Protein AF-A0A9E0UHQ3-F1 (afdb_monomer)

pLDDT: mean 77.08, std 15.53, range [30.66, 96.25]

Radius of gyration: 29.99 Å; Cα contacts (8 Å, |Δi|>4): 234; chains: 1; bounding box: 72×31×83 Å

Structure (mmCIF, N/CA/C/O backbone):
data_AF-A0A9E0UHQ3-F1
#
_entry.id   AF-A0A9E0UHQ3-F1
#
loop_
_atom_site.group_PDB
_atom_site.id
_atom_site.type_symbol
_atom_site.label_atom_id
_atom_site.label_alt_id
_atom_site.label_comp_id
_atom_site.label_asym_id
_atom_site.label_entity_id
_atom_site.label_seq_id
_atom_site.pdbx_PDB_ins_code
_atom_site.Cartn_x
_atom_site.Cartn_y
_atom_site.Cartn_z
_atom_site.occupancy
_atom_site.B_iso_or_equiv
_atom_site.auth_seq_id
_atom_site.auth_comp_id
_atom_site.auth_asym_id
_atom_site.auth_atom_id
_atom_site.pdbx_PDB_model_num
ATOM 1 N N . MET A 1 1 ? 5.249 1.428 -36.207 1.00 35.03 1 MET A N 1
ATOM 2 C CA . MET A 1 1 ? 5.419 1.079 -34.776 1.00 35.03 1 MET A CA 1
ATOM 3 C C . MET A 1 1 ? 6.565 1.831 -34.068 1.00 35.03 1 MET A C 1
ATOM 5 O O . MET A 1 1 ? 7.045 1.366 -33.048 1.00 35.03 1 MET A O 1
ATOM 9 N N . LYS A 1 2 ? 7.017 3.005 -34.553 1.00 30.66 2 LYS A N 1
ATOM 10 C CA . LYS A 1 2 ? 8.189 3.725 -33.996 1.00 30.66 2 LYS A CA 1
ATOM 11 C C . LYS A 1 2 ? 7.852 4.912 -33.074 1.00 30.66 2 LYS A C 1
ATOM 13 O O . LYS A 1 2 ? 8.773 5.538 -32.564 1.00 30.66 2 LYS A O 1
ATOM 18 N N . VAL A 1 3 ? 6.569 5.222 -32.875 1.00 30.81 3 VAL A N 1
ATOM 19 C CA . VAL A 1 3 ? 6.129 6.479 -32.238 1.00 30.81 3 VAL A CA 1
ATOM 20 C C . VAL A 1 3 ? 5.657 6.265 -30.786 1.00 30.81 3 VAL A C 1
ATOM 22 O O . VAL A 1 3 ? 6.121 6.974 -29.904 1.00 30.81 3 VAL A O 1
ATOM 25 N N . SER A 1 4 ? 4.923 5.187 -30.478 1.00 35.94 4 SER A N 1
ATOM 26 C CA . SER A 1 4 ? 4.307 5.018 -29.144 1.00 35.94 4 SER A CA 1
ATOM 27 C C . SER A 1 4 ? 5.252 4.740 -27.971 1.00 35.94 4 SER A C 1
ATOM 29 O O . SER A 1 4 ? 4.921 5.068 -26.841 1.00 35.94 4 SER A O 1
ATOM 31 N N . ILE A 1 5 ? 6.418 4.121 -28.183 1.00 39.47 5 ILE A N 1
ATOM 32 C CA . ILE A 1 5 ? 7.276 3.724 -27.048 1.00 39.47 5 ILE A CA 1
ATOM 33 C C . ILE A 1 5 ? 7.984 4.944 -26.440 1.00 39.47 5 ILE A C 1
ATOM 35 O O . ILE A 1 5 ? 8.132 5.019 -25.226 1.00 39.47 5 ILE A O 1
ATOM 39 N N . LYS A 1 6 ? 8.398 5.917 -27.264 1.00 37.97 6 LYS A N 1
ATOM 40 C CA . LYS A 1 6 ? 9.057 7.136 -26.770 1.00 37.97 6 LYS A CA 1
ATOM 41 C C . LYS A 1 6 ? 8.085 8.091 -26.090 1.00 37.97 6 LYS A C 1
ATOM 43 O O . LYS A 1 6 ? 8.446 8.639 -25.059 1.00 37.97 6 LYS A O 1
ATOM 48 N N . GLU A 1 7 ? 6.884 8.244 -26.639 1.00 37.22 7 GLU A N 1
ATOM 49 C CA . GLU A 1 7 ? 5.817 9.044 -26.026 1.00 37.22 7 GLU A CA 1
ATOM 50 C C . GLU A 1 7 ? 5.437 8.468 -24.650 1.00 37.22 7 GLU A C 1
ATOM 52 O O . GLU A 1 7 ? 5.499 9.182 -23.656 1.00 37.22 7 GLU A O 1
ATOM 57 N N . ASN A 1 8 ? 5.238 7.146 -24.547 1.00 40.28 8 ASN A N 1
ATOM 58 C CA . ASN A 1 8 ? 4.907 6.495 -23.272 1.00 40.28 8 ASN A CA 1
ATOM 59 C C . ASN A 1 8 ? 6.017 6.590 -22.206 1.00 40.28 8 ASN A C 1
ATOM 61 O O . ASN A 1 8 ? 5.718 6.656 -21.017 1.00 40.28 8 ASN A O 1
ATOM 65 N N . ILE A 1 9 ? 7.296 6.572 -22.602 1.00 38.94 9 ILE A N 1
ATOM 66 C CA . ILE A 1 9 ? 8.428 6.723 -21.667 1.00 38.94 9 ILE A CA 1
ATOM 67 C C . ILE A 1 9 ? 8.567 8.183 -21.210 1.00 38.94 9 ILE A C 1
ATOM 69 O O . ILE A 1 9 ? 8.873 8.428 -20.045 1.00 38.94 9 ILE A O 1
ATOM 73 N N . GLN A 1 10 ? 8.315 9.151 -22.097 1.00 41.59 10 GLN A N 1
ATOM 74 C CA . GLN A 1 10 ? 8.340 10.577 -21.767 1.00 41.59 10 GLN A CA 1
ATOM 75 C C . GLN A 1 10 ? 7.248 10.930 -20.738 1.00 41.59 10 GLN A C 1
ATOM 77 O O . GLN A 1 10 ? 7.556 11.574 -19.737 1.00 41.59 10 GLN A O 1
ATOM 82 N N . ASP A 1 11 ? 6.031 10.399 -20.910 1.00 39.22 11 ASP A N 1
ATOM 83 C CA . ASP A 1 11 ? 4.914 10.568 -19.964 1.00 39.22 11 ASP A CA 1
ATOM 84 C C . ASP A 1 11 ? 5.198 9.925 -18.589 1.00 39.22 11 ASP A C 1
ATOM 86 O O . ASP A 1 11 ? 4.786 10.434 -17.546 1.00 39.22 11 ASP A O 1
ATOM 90 N N . CYS A 1 12 ? 5.943 8.812 -18.555 1.00 39.88 12 CYS A N 1
ATOM 91 C CA . CYS A 1 12 ? 6.381 8.183 -17.302 1.00 39.88 12 CYS A CA 1
ATOM 92 C C . CYS A 1 12 ? 7.502 8.971 -16.604 1.00 39.88 12 CYS A C 1
ATOM 94 O O . CYS A 1 12 ? 7.580 8.976 -15.376 1.00 39.88 12 CYS A O 1
ATOM 96 N N . ASN A 1 13 ? 8.361 9.652 -17.365 1.00 41.34 13 ASN A N 1
ATOM 97 C CA . ASN A 1 13 ? 9.443 10.471 -16.820 1.00 41.34 13 ASN A CA 1
ATOM 98 C C . ASN A 1 13 ? 8.935 11.786 -16.198 1.00 41.34 13 ASN A C 1
ATOM 100 O O . ASN A 1 13 ? 9.524 12.248 -15.222 1.00 41.34 13 ASN A O 1
ATOM 104 N N . GLU A 1 14 ? 7.819 12.352 -16.672 1.00 41.75 14 GLU A N 1
ATOM 105 C CA . GLU A 1 14 ? 7.174 13.513 -16.027 1.00 41.75 14 GLU A CA 1
ATOM 106 C C . GLU A 1 14 ? 6.530 13.174 -14.668 1.00 41.75 14 GLU A C 1
ATOM 108 O O . GLU A 1 14 ? 6.486 14.022 -13.777 1.00 41.75 14 GLU A O 1
ATOM 113 N N . LEU A 1 15 ? 6.129 11.916 -14.441 1.00 46.00 15 LEU A N 1
ATOM 114 C CA . LEU A 1 15 ? 5.696 11.415 -13.124 1.00 46.00 15 LEU A CA 1
ATOM 115 C C . LEU A 1 15 ? 6.856 11.265 -12.119 1.00 46.00 15 LEU A C 1
ATOM 117 O O . LEU A 1 15 ? 6.620 11.028 -10.933 1.00 46.00 15 LEU A O 1
ATOM 121 N N . ASN A 1 16 ? 8.105 11.396 -12.574 1.00 43.88 16 ASN A N 1
ATOM 122 C CA . ASN A 1 16 ? 9.312 11.077 -11.816 1.00 43.88 16 ASN A CA 1
ATOM 123 C C . ASN A 1 16 ? 10.025 12.324 -11.248 1.00 43.88 16 ASN A C 1
ATOM 125 O O . ASN A 1 16 ? 11.249 12.330 -11.118 1.00 43.88 16 ASN A O 1
ATOM 129 N N . LEU A 1 17 ? 9.298 13.391 -10.879 1.00 44.69 17 LEU A N 1
ATOM 130 C CA . LEU A 1 17 ? 9.905 14.517 -10.152 1.00 44.69 17 LEU A CA 1
ATOM 131 C C . LEU A 1 17 ? 10.343 14.084 -8.735 1.00 44.69 17 LEU A C 1
ATOM 133 O O . LEU A 1 17 ? 9.552 13.901 -7.810 1.00 44.69 17 LEU A O 1
ATOM 137 N N . GLN A 1 18 ? 11.661 13.933 -8.598 1.00 47.44 18 GLN A N 1
ATOM 138 C CA . GLN A 1 18 ? 12.434 13.300 -7.523 1.00 47.44 18 GLN A CA 1
ATOM 139 C C . GLN A 1 18 ? 12.453 14.019 -6.150 1.00 47.44 18 GLN A C 1
ATOM 141 O O . GLN A 1 18 ? 13.453 13.941 -5.437 1.00 47.44 18 GLN A O 1
ATOM 146 N N . ALA A 1 19 ? 11.371 14.677 -5.719 1.00 47.81 19 ALA A N 1
ATOM 147 C CA . ALA A 1 19 ? 11.298 15.298 -4.383 1.00 47.81 19 ALA A CA 1
ATOM 148 C C . ALA A 1 19 ? 10.178 14.742 -3.480 1.00 47.81 19 ALA A C 1
ATOM 150 O O . ALA A 1 19 ? 10.373 14.658 -2.268 1.00 47.81 19 ALA A O 1
ATOM 151 N N . ASP A 1 20 ? 9.050 14.288 -4.041 1.00 60.31 20 ASP A N 1
ATOM 152 C CA . ASP A 1 20 ? 7.845 13.986 -3.244 1.00 60.31 20 ASP A CA 1
ATOM 153 C C . ASP A 1 20 ? 7.770 12.552 -2.689 1.00 60.31 20 ASP A C 1
ATOM 155 O O . ASP A 1 20 ? 7.002 12.275 -1.766 1.00 60.31 20 ASP A O 1
ATOM 159 N N . ASN A 1 21 ? 8.606 11.633 -3.183 1.00 82.81 21 ASN A N 1
ATOM 160 C CA . ASN A 1 21 ? 8.567 10.223 -2.777 1.00 82.81 21 ASN A CA 1
ATOM 161 C C . ASN A 1 21 ? 9.607 9.848 -1.705 1.00 82.81 21 ASN A C 1
ATOM 163 O O . ASN A 1 21 ? 9.860 8.665 -1.471 1.00 82.81 21 ASN A O 1
ATOM 167 N N . ILE A 1 22 ? 10.197 10.834 -1.020 1.00 90.81 22 ILE A N 1
ATOM 168 C CA . ILE A 1 22 ? 11.111 10.611 0.108 1.00 90.81 22 ILE A CA 1
ATOM 169 C C . ILE A 1 22 ? 10.468 11.117 1.400 1.00 90.81 22 ILE A C 1
ATOM 171 O O . ILE A 1 22 ? 10.138 12.290 1.538 1.00 90.81 22 ILE A O 1
ATOM 175 N N . TYR A 1 23 ? 10.343 10.234 2.387 1.00 92.31 23 TYR A N 1
ATOM 176 C CA . TYR A 1 23 ? 9.810 10.552 3.702 1.00 92.31 23 TYR A CA 1
ATOM 177 C C . TYR A 1 23 ? 10.878 10.384 4.789 1.00 92.31 23 TYR A C 1
ATOM 179 O O . TYR A 1 23 ? 11.281 9.267 5.135 1.00 92.31 23 TYR A O 1
ATOM 187 N N . ASN A 1 24 ? 11.317 11.509 5.359 1.00 92.38 24 ASN A N 1
ATOM 188 C CA . ASN A 1 24 ? 12.196 11.526 6.527 1.00 92.38 24 ASN A CA 1
ATOM 189 C C . ASN A 1 24 ? 11.413 11.108 7.777 1.00 92.38 24 ASN A C 1
ATOM 191 O O . ASN A 1 24 ? 10.376 11.687 8.101 1.00 92.38 24 ASN A O 1
ATOM 195 N N . CYS A 1 25 ? 11.892 10.089 8.485 1.00 92.50 25 CYS A N 1
ATOM 196 C CA . CYS A 1 25 ? 11.128 9.431 9.535 1.00 92.50 25 CYS A CA 1
ATOM 197 C C . CYS A 1 25 ? 11.991 8.912 10.685 1.00 92.50 25 CYS A C 1
ATOM 199 O O . CYS A 1 25 ? 13.218 8.887 10.624 1.00 92.50 25 CYS A O 1
ATOM 201 N N . SER A 1 26 ? 11.334 8.481 11.765 1.00 94.44 26 SER A N 1
ATOM 202 C CA . SER A 1 26 ? 12.025 7.836 12.880 1.00 94.44 26 SER A CA 1
ATOM 203 C C . SER A 1 26 ? 12.505 6.433 12.499 1.00 94.44 26 SER A C 1
ATOM 205 O O . SER A 1 26 ? 11.925 5.763 11.640 1.00 94.44 26 SER A O 1
ATOM 207 N N . ARG A 1 27 ? 13.519 5.934 13.215 1.00 93.50 27 ARG A N 1
ATOM 208 C CA . ARG A 1 27 ? 14.049 4.572 13.037 1.00 93.50 27 ARG A CA 1
ATOM 209 C C . ARG A 1 27 ? 12.949 3.510 13.069 1.00 93.50 27 ARG A C 1
ATOM 211 O O . ARG A 1 27 ? 12.965 2.580 12.268 1.00 93.50 27 ARG A O 1
ATOM 218 N N . GLN A 1 28 ? 11.987 3.662 13.980 1.00 94.69 28 GLN A N 1
ATOM 219 C CA . GLN A 1 28 ? 10.874 2.728 14.137 1.00 94.69 28 GLN A CA 1
ATOM 220 C C . GLN A 1 28 ? 9.909 2.781 12.947 1.00 94.69 28 GLN A C 1
ATOM 222 O O . GLN A 1 28 ? 9.415 1.742 12.516 1.00 94.69 28 GLN A O 1
ATOM 227 N N . VAL A 1 29 ? 9.645 3.968 12.394 1.00 95.50 29 VAL A N 1
ATOM 228 C CA . VAL A 1 29 ? 8.815 4.109 11.190 1.00 95.50 29 VAL A CA 1
ATOM 229 C C . VAL A 1 29 ? 9.501 3.459 9.993 1.00 95.50 29 VAL A C 1
ATOM 231 O O . VAL A 1 29 ? 8.860 2.658 9.324 1.00 95.50 29 VAL A O 1
ATOM 234 N N . CYS A 1 30 ? 10.795 3.712 9.781 1.00 94.69 30 CYS A N 1
ATOM 235 C CA . CYS A 1 30 ? 11.561 3.095 8.694 1.00 94.69 30 CYS A CA 1
ATOM 236 C C . CYS A 1 30 ? 11.597 1.557 8.813 1.00 94.69 30 CYS A C 1
ATOM 238 O O . CYS A 1 30 ? 11.325 0.843 7.848 1.00 94.69 30 CYS A O 1
ATOM 240 N N . ALA A 1 31 ? 11.831 1.026 10.019 1.00 94.31 31 ALA A N 1
ATOM 241 C CA . ALA A 1 31 ? 11.810 -0.417 10.267 1.00 94.31 31 ALA A CA 1
ATOM 242 C C . ALA A 1 31 ? 10.425 -1.044 10.022 1.00 94.31 31 ALA A C 1
ATOM 244 O O . ALA A 1 31 ? 10.318 -2.101 9.404 1.00 94.31 31 ALA A O 1
ATOM 245 N N . ASN A 1 32 ? 9.350 -0.389 10.467 1.00 96.25 32 ASN A N 1
ATOM 246 C CA . ASN A 1 32 ? 7.996 -0.888 10.241 1.00 96.25 32 ASN A CA 1
ATOM 247 C C . ASN A 1 32 ? 7.554 -0.764 8.778 1.00 96.25 32 ASN A C 1
ATOM 249 O O . ASN A 1 32 ? 6.830 -1.637 8.303 1.00 96.25 32 ASN A O 1
ATOM 253 N N . ALA A 1 33 ? 8.000 0.273 8.065 1.00 95.44 33 ALA A N 1
ATOM 254 C CA . ALA A 1 33 ? 7.770 0.413 6.632 1.00 95.44 33 ALA A CA 1
ATOM 255 C C . ALA A 1 33 ? 8.401 -0.750 5.859 1.00 95.44 33 ALA A C 1
ATOM 257 O O . ALA A 1 33 ? 7.775 -1.281 4.954 1.00 95.44 33 ALA A O 1
ATOM 258 N N . ARG A 1 34 ? 9.570 -1.242 6.282 1.00 93.69 34 ARG A N 1
ATOM 259 C CA . ARG A 1 34 ? 10.166 -2.448 5.692 1.00 93.69 34 ARG A CA 1
ATOM 260 C C . ARG A 1 34 ? 9.302 -3.701 5.880 1.00 93.69 34 ARG A C 1
ATOM 262 O O . ARG A 1 34 ? 9.218 -4.524 4.978 1.00 93.69 34 ARG A O 1
ATOM 269 N N . ASN A 1 35 ? 8.640 -3.835 7.031 1.00 95.00 35 ASN A N 1
ATOM 270 C CA . ASN A 1 35 ? 7.787 -4.990 7.337 1.00 95.00 35 ASN A CA 1
ATOM 271 C C . ASN A 1 35 ? 6.383 -4.896 6.713 1.00 95.00 35 ASN A C 1
ATOM 273 O O . ASN A 1 35 ? 5.786 -5.913 6.373 1.00 95.00 35 ASN A O 1
ATOM 277 N N . GLN A 1 36 ? 5.815 -3.691 6.617 1.00 95.62 36 GLN A N 1
ATOM 278 C CA . GLN A 1 36 ? 4.466 -3.432 6.096 1.00 95.62 36 GLN A CA 1
ATOM 279 C C . GLN A 1 36 ? 4.497 -2.280 5.073 1.00 95.62 36 GLN A C 1
ATOM 281 O O . GLN A 1 36 ? 3.895 -1.229 5.323 1.00 95.62 36 GLN A O 1
ATOM 286 N N . PRO A 1 37 ? 5.170 -2.459 3.921 1.00 95.62 37 PRO A N 1
ATOM 287 C CA . PRO A 1 37 ? 5.486 -1.370 2.995 1.00 95.62 37 PRO A CA 1
ATOM 288 C C . PRO A 1 37 ? 4.243 -0.633 2.514 1.00 95.62 37 PRO A C 1
ATOM 290 O O . PRO A 1 37 ? 4.124 0.568 2.730 1.00 95.62 37 PRO A O 1
ATOM 293 N N . PHE A 1 38 ? 3.250 -1.344 1.985 1.00 95.94 38 PHE A N 1
ATOM 294 C CA . PHE A 1 38 ? 2.051 -0.729 1.410 1.00 95.94 38 PHE A CA 1
ATOM 295 C C . PHE A 1 38 ? 1.223 0.074 2.415 1.00 95.94 38 PHE A C 1
ATOM 297 O O . PHE A 1 38 ? 0.766 1.176 2.114 1.00 95.94 38 PHE A O 1
ATOM 304 N N . LYS A 1 39 ? 1.091 -0.432 3.646 1.00 95.56 39 LYS A N 1
ATOM 305 C CA . LYS A 1 39 ? 0.388 0.271 4.726 1.00 95.56 39 LYS A CA 1
ATOM 306 C C . LYS A 1 39 ? 1.076 1.586 5.075 1.00 95.56 39 LYS A C 1
ATOM 308 O O . LYS A 1 39 ? 0.408 2.597 5.288 1.00 95.56 39 LYS A O 1
ATOM 313 N N . TYR A 1 40 ? 2.402 1.560 5.178 1.00 96.19 40 TYR A N 1
ATOM 314 C CA . TYR A 1 40 ? 3.183 2.746 5.504 1.00 96.19 40 TYR A CA 1
ATOM 315 C C . TYR A 1 40 ? 3.213 3.719 4.328 1.00 96.19 40 TYR A C 1
ATOM 317 O O . TYR A 1 40 ? 3.076 4.918 4.552 1.00 96.19 40 TYR A O 1
ATOM 325 N N . ILE A 1 41 ? 3.276 3.223 3.094 1.00 94.56 41 ILE A N 1
ATOM 326 C CA . ILE A 1 41 ? 3.206 4.065 1.902 1.00 94.56 41 ILE A CA 1
ATOM 327 C C . ILE A 1 41 ? 1.886 4.837 1.867 1.00 94.56 41 ILE A C 1
ATOM 329 O O . ILE A 1 41 ? 1.903 6.065 1.836 1.00 94.56 41 ILE A O 1
ATOM 333 N N . CYS A 1 42 ? 0.747 4.151 2.012 1.00 93.75 42 CYS A N 1
ATOM 334 C CA . CYS A 1 42 ? -0.562 4.812 2.037 1.00 93.75 42 CYS A CA 1
ATOM 335 C C . CYS A 1 42 ? -0.663 5.858 3.152 1.00 93.75 42 CYS A C 1
ATOM 337 O O . CYS A 1 42 ? -1.189 6.951 2.953 1.00 93.75 42 CYS A O 1
ATOM 339 N N . LYS A 1 43 ? -0.124 5.542 4.335 1.00 93.50 43 LYS A N 1
ATOM 340 C CA . LYS A 1 43 ? -0.178 6.431 5.496 1.00 93.50 43 LYS A CA 1
ATOM 341 C C . LYS A 1 43 ? 0.670 7.694 5.322 1.00 93.50 43 LYS A C 1
ATOM 343 O O . LYS A 1 43 ? 0.208 8.773 5.681 1.00 93.50 43 LYS A O 1
ATOM 348 N N . TYR A 1 44 ? 1.909 7.559 4.856 1.00 93.44 44 TYR A N 1
ATOM 349 C CA . TYR A 1 44 ? 2.892 8.647 4.876 1.00 93.44 44 TYR A CA 1
ATOM 350 C C . TYR A 1 44 ? 2.950 9.435 3.564 1.00 93.44 44 TYR A C 1
ATOM 352 O O . TYR A 1 44 ? 3.145 10.645 3.614 1.00 93.44 44 TYR A O 1
ATOM 360 N N . PHE A 1 45 ? 2.668 8.791 2.429 1.00 90.50 45 PHE A N 1
ATOM 361 C CA . PHE A 1 45 ? 2.534 9.446 1.120 1.00 90.50 45 PHE A CA 1
ATOM 362 C C . PHE A 1 45 ? 1.082 9.796 0.771 1.00 90.50 45 PHE A C 1
ATOM 364 O O . PHE A 1 45 ? 0.794 10.220 -0.339 1.00 90.50 45 PHE A O 1
ATOM 371 N N . LYS A 1 46 ? 0.158 9.652 1.734 1.00 89.50 46 LYS A N 1
ATOM 372 C CA . LYS A 1 46 ? -1.251 10.070 1.629 1.00 89.50 46 LYS A CA 1
ATOM 373 C C . LYS A 1 46 ? -2.013 9.437 0.454 1.00 89.50 46 LYS A C 1
ATOM 375 O O . LYS A 1 46 ? -2.930 10.049 -0.087 1.00 89.50 46 LYS A O 1
ATOM 380 N N . ILE A 1 47 ? -1.682 8.196 0.098 1.00 89.12 47 ILE A N 1
ATOM 381 C CA . ILE A 1 47 ? -2.412 7.444 -0.929 1.00 89.12 47 ILE A CA 1
ATOM 382 C C . ILE A 1 47 ? -3.712 6.908 -0.321 1.00 89.12 47 ILE A C 1
ATOM 384 O O . ILE A 1 47 ? -3.692 6.143 0.649 1.00 89.12 47 ILE A O 1
ATOM 388 N N . SER A 1 48 ? -4.856 7.307 -0.877 1.00 88.50 48 SER A N 1
ATOM 389 C CA . SER A 1 48 ? -6.160 6.786 -0.465 1.00 88.50 48 SER A CA 1
ATOM 390 C C . SER A 1 48 ? -6.350 5.344 -0.943 1.00 88.50 48 SER A C 1
ATOM 392 O O . SER A 1 48 ? -5.987 4.994 -2.059 1.00 88.50 48 SER A O 1
ATOM 394 N N . CYS A 1 49 ? -6.959 4.495 -0.110 1.00 90.00 49 CYS A N 1
ATOM 395 C CA . CYS A 1 49 ? -7.417 3.161 -0.520 1.00 90.00 49 CYS A CA 1
ATOM 396 C C . CYS A 1 49 ? -8.935 3.205 -0.747 1.00 90.00 49 CYS A C 1
ATOM 398 O O . CYS A 1 49 ? -9.708 2.950 0.192 1.00 90.00 49 CYS A O 1
ATOM 400 N N . ASN A 1 50 ? -9.319 3.618 -1.954 1.00 86.62 50 ASN A N 1
ATOM 401 C CA . ASN A 1 50 ? -10.673 3.732 -2.504 1.00 86.62 50 ASN A CA 1
ATOM 402 C C . ASN A 1 50 ? -10.685 3.225 -3.960 1.00 86.62 50 ASN A C 1
ATOM 404 O O . ASN A 1 50 ? -9.628 2.920 -4.510 1.00 86.62 50 ASN A O 1
ATOM 408 N N 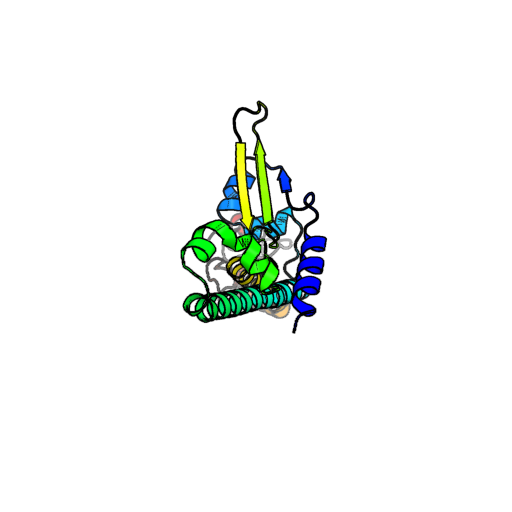. GLU A 1 51 ? -11.872 3.132 -4.559 1.00 78.56 51 GLU A N 1
ATOM 409 C CA . GLU A 1 51 ? -12.063 2.601 -5.918 1.00 78.56 51 GLU A CA 1
ATOM 410 C C . GLU A 1 51 ? -11.293 3.405 -6.978 1.00 78.56 51 GLU A C 1
ATOM 412 O O . GLU A 1 51 ? -10.626 2.803 -7.813 1.00 78.56 51 GLU A O 1
ATOM 417 N N . ASP A 1 52 ? -11.261 4.739 -6.876 1.00 78.44 52 ASP A N 1
ATOM 418 C CA . ASP A 1 52 ? -10.499 5.591 -7.807 1.00 78.44 52 ASP A CA 1
ATOM 419 C C . ASP A 1 52 ? -8.996 5.280 -7.784 1.00 78.44 52 ASP A C 1
ATOM 421 O O . ASP A 1 52 ? -8.346 5.168 -8.821 1.00 78.44 52 ASP A O 1
ATOM 425 N N . SER A 1 53 ? -8.433 5.112 -6.582 1.00 82.56 53 SER A N 1
ATOM 426 C CA . SER A 1 53 ? -7.024 4.758 -6.414 1.00 82.56 53 SER A CA 1
ATOM 427 C C . SER A 1 53 ? -6.744 3.346 -6.917 1.00 82.56 53 SER A C 1
ATOM 429 O O . SER A 1 53 ? -5.705 3.120 -7.528 1.00 82.56 53 SER A O 1
ATOM 431 N N . LEU A 1 54 ? -7.663 2.398 -6.716 1.00 81.56 54 LEU A N 1
ATOM 432 C CA . LEU A 1 54 ? -7.525 1.052 -7.269 1.00 81.56 54 LEU A CA 1
ATOM 433 C C . LEU A 1 54 ? -7.439 1.100 -8.802 1.00 81.56 54 LEU A C 1
ATOM 435 O O . LEU A 1 54 ? -6.460 0.609 -9.357 1.00 81.56 54 LEU A O 1
ATOM 439 N N . ALA A 1 55 ? -8.388 1.778 -9.454 1.00 70.00 55 ALA A N 1
ATOM 440 C CA . ALA A 1 55 ? -8.426 1.920 -10.908 1.00 70.00 55 ALA A CA 1
ATOM 441 C C . ALA A 1 55 ? -7.169 2.614 -11.461 1.00 70.00 55 ALA A C 1
ATOM 443 O O . ALA A 1 55 ? -6.598 2.177 -12.459 1.00 70.00 55 ALA A O 1
ATOM 444 N N . PHE A 1 56 ? -6.689 3.663 -10.783 1.00 83.62 56 PHE A N 1
ATOM 445 C CA . PHE A 1 56 ? -5.448 4.344 -11.157 1.00 83.62 56 PHE A CA 1
ATOM 446 C C . PHE A 1 56 ? -4.229 3.408 -11.121 1.00 83.62 56 PHE A C 1
ATOM 448 O O . PHE A 1 56 ? -3.415 3.411 -12.045 1.00 83.62 56 PHE A O 1
ATOM 455 N N . HIS A 1 57 ? -4.089 2.595 -10.069 1.00 83.56 57 HIS A N 1
ATOM 456 C CA . HIS A 1 57 ? -2.948 1.685 -9.944 1.00 83.56 57 HIS A CA 1
ATOM 457 C C . HIS A 1 57 ? -3.065 0.463 -10.872 1.00 83.56 57 HIS A C 1
ATOM 459 O O . HIS A 1 57 ? -2.041 -0.019 -11.349 1.00 83.56 57 HIS A O 1
ATOM 465 N N . GLU A 1 58 ? -4.275 -0.008 -11.185 1.00 75.62 58 GLU A N 1
ATOM 466 C CA . GLU A 1 58 ? -4.508 -1.030 -12.219 1.00 75.62 58 GLU A CA 1
ATOM 467 C C . GLU A 1 58 ? -4.098 -0.532 -13.612 1.00 75.62 58 GLU A C 1
ATOM 469 O O . GLU A 1 58 ? -3.408 -1.235 -14.354 1.00 75.62 58 GLU A O 1
ATOM 474 N N . ASP A 1 59 ? -4.452 0.706 -13.955 1.00 77.50 59 ASP A N 1
ATOM 475 C CA . ASP A 1 59 ? -4.020 1.338 -15.201 1.00 77.50 59 ASP A CA 1
ATOM 476 C C . ASP A 1 59 ? -2.488 1.499 -15.269 1.00 77.50 59 ASP A C 1
ATOM 478 O O . ASP A 1 59 ? -1.877 1.210 -16.302 1.00 77.50 59 ASP A O 1
ATOM 482 N N . LEU A 1 60 ? -1.838 1.867 -14.157 1.00 79.25 60 LEU A N 1
ATOM 483 C CA . LEU A 1 60 ? -0.372 1.898 -14.077 1.00 79.25 60 LEU A CA 1
ATOM 484 C C . LEU A 1 60 ? 0.257 0.523 -14.342 1.00 79.25 60 LEU A C 1
ATOM 486 O O . LEU A 1 60 ? 1.217 0.443 -15.109 1.00 79.25 60 LEU A O 1
ATOM 490 N N . VAL A 1 61 ? -0.279 -0.556 -13.757 1.00 80.31 61 VAL A N 1
ATOM 491 C CA . VAL A 1 61 ? 0.199 -1.928 -14.023 1.00 80.31 61 VAL A CA 1
ATOM 492 C C . VAL A 1 61 ? 0.129 -2.241 -15.516 1.00 80.31 61 VAL A C 1
ATOM 494 O O . VAL A 1 61 ? 1.099 -2.753 -16.078 1.00 80.31 61 VAL A O 1
ATOM 497 N N . ASN A 1 62 ? -0.983 -1.903 -16.173 1.00 74.50 62 ASN A N 1
ATOM 498 C CA . ASN A 1 62 ? -1.174 -2.160 -17.600 1.00 74.50 62 ASN A CA 1
ATOM 499 C C . ASN A 1 62 ? -0.176 -1.378 -18.463 1.00 74.50 62 ASN A C 1
ATOM 501 O O . ASN A 1 62 ? 0.459 -1.954 -19.351 1.00 74.50 62 ASN A O 1
ATOM 505 N N . ARG A 1 63 ? 0.010 -0.083 -18.180 1.00 76.69 63 ARG A N 1
ATOM 506 C CA . ARG A 1 63 ? 0.971 0.770 -18.896 1.00 76.69 63 ARG A CA 1
ATOM 507 C C . ARG A 1 63 ? 2.400 0.261 -18.753 1.00 76.69 63 ARG A C 1
ATOM 509 O O . ARG A 1 63 ? 3.089 0.089 -19.758 1.00 76.69 63 ARG A O 1
ATOM 516 N N . PHE A 1 64 ? 2.836 -0.036 -17.531 1.00 79.25 64 PHE A N 1
ATOM 517 C CA . PHE A 1 64 ? 4.190 -0.533 -17.301 1.00 79.25 64 PHE A CA 1
ATOM 518 C C . PHE A 1 64 ? 4.414 -1.926 -17.889 1.00 79.25 64 PHE A C 1
ATOM 520 O O . PHE A 1 64 ? 5.446 -2.164 -18.513 1.00 79.25 64 PHE A O 1
ATOM 527 N N . SER A 1 65 ? 3.425 -2.814 -17.796 1.00 76.50 65 SER A N 1
ATOM 528 C CA . SER A 1 65 ? 3.481 -4.131 -18.436 1.00 76.50 65 SER A CA 1
ATOM 529 C C . SER A 1 65 ? 3.621 -4.019 -19.958 1.00 76.50 65 SER A C 1
ATOM 531 O O . SER A 1 65 ? 4.424 -4.733 -20.562 1.00 76.50 65 SER A O 1
ATOM 533 N N . ALA A 1 66 ? 2.895 -3.091 -20.593 1.00 74.75 66 ALA A N 1
ATOM 534 C CA . ALA A 1 66 ? 3.024 -2.816 -22.024 1.00 74.75 66 ALA A CA 1
ATOM 535 C C . ALA A 1 66 ? 4.424 -2.286 -22.387 1.00 74.75 66 ALA A C 1
ATOM 537 O O . ALA A 1 66 ? 4.990 -2.686 -23.408 1.00 74.75 66 ALA A O 1
ATOM 538 N N . ILE A 1 67 ? 5.014 -1.435 -21.541 1.00 75.81 67 ILE A N 1
ATOM 539 C CA . ILE A 1 67 ? 6.391 -0.944 -21.708 1.00 75.81 67 ILE A CA 1
ATOM 540 C C . ILE A 1 67 ? 7.398 -2.098 -21.599 1.00 75.81 67 ILE A C 1
ATOM 542 O O . ILE A 1 67 ? 8.269 -2.223 -22.463 1.00 75.81 67 ILE A O 1
ATOM 546 N N . GLU A 1 68 ? 7.276 -2.977 -20.600 1.00 74.81 68 GLU A N 1
ATOM 547 C CA . GLU A 1 68 ? 8.168 -4.135 -20.443 1.00 74.81 68 GLU A CA 1
ATOM 548 C C . GLU A 1 68 ? 8.083 -5.103 -21.626 1.00 74.81 68 GLU A C 1
ATOM 550 O O . GLU A 1 68 ? 9.109 -5.565 -22.138 1.00 74.81 68 GLU A O 1
ATOM 555 N N . GLN A 1 69 ? 6.871 -5.373 -22.111 1.00 73.25 69 GLN A N 1
ATOM 556 C CA . GLN A 1 69 ? 6.657 -6.193 -23.302 1.00 73.25 69 GLN A CA 1
ATOM 557 C C . GLN A 1 69 ? 7.252 -5.537 -24.551 1.00 73.25 69 GLN A C 1
ATOM 559 O O . GLN A 1 69 ? 7.971 -6.194 -25.309 1.00 73.25 69 GLN A O 1
ATOM 564 N N . GLY A 1 70 ? 7.023 -4.234 -24.735 1.00 75.19 70 GLY A N 1
ATOM 565 C CA . GLY A 1 70 ? 7.613 -3.448 -25.816 1.00 75.19 70 GLY A CA 1
ATOM 566 C C . GLY A 1 70 ? 9.139 -3.519 -25.794 1.00 75.19 70 GLY A C 1
ATOM 567 O O . GLY A 1 70 ? 9.762 -3.844 -26.806 1.00 75.19 70 GLY A O 1
ATOM 568 N N . LYS A 1 71 ? 9.748 -3.341 -24.619 1.00 76.50 71 LYS A N 1
ATOM 569 C CA . LYS A 1 71 ? 11.195 -3.479 -24.413 1.00 76.50 71 LYS A CA 1
ATOM 570 C C . LYS A 1 71 ? 11.693 -4.874 -24.792 1.00 76.50 71 LYS A C 1
ATOM 572 O O . LYS A 1 71 ? 12.685 -4.991 -25.508 1.00 76.50 71 LYS A O 1
ATOM 577 N N . LYS A 1 72 ? 11.002 -5.932 -24.358 1.00 77.25 72 LYS A N 1
ATOM 578 C CA . LYS A 1 72 ? 11.365 -7.317 -24.690 1.00 77.25 72 LYS A CA 1
ATOM 579 C C . LYS A 1 72 ? 11.291 -7.580 -26.197 1.00 77.25 72 LYS A C 1
ATOM 581 O O . LYS A 1 72 ? 12.214 -8.177 -26.746 1.00 77.25 72 LYS A O 1
ATOM 586 N N . SER A 1 73 ? 10.237 -7.103 -26.862 1.00 70.06 73 SER A N 1
ATOM 587 C CA . SER A 1 73 ? 10.076 -7.241 -28.317 1.00 70.06 73 SER A CA 1
ATOM 588 C C . SER A 1 73 ? 11.181 -6.515 -29.087 1.00 70.06 73 SER A C 1
ATOM 590 O O . SER A 1 73 ? 11.813 -7.106 -29.958 1.00 70.06 73 SER A O 1
ATOM 592 N N . TYR A 1 74 ? 11.512 -5.287 -28.681 1.00 76.94 74 TYR A N 1
ATOM 593 C CA . TYR A 1 74 ? 12.586 -4.501 -29.281 1.00 76.94 74 TYR A CA 1
ATOM 594 C C . TYR A 1 74 ? 13.957 -5.171 -29.125 1.00 76.94 74 TYR A C 1
ATOM 596 O O . TYR A 1 74 ? 14.745 -5.205 -30.068 1.00 76.94 74 TYR A O 1
ATOM 604 N N . ILE A 1 75 ? 14.252 -5.728 -27.943 1.00 79.12 75 ILE A N 1
ATOM 605 C CA . ILE A 1 75 ? 15.505 -6.457 -27.701 1.00 79.12 75 ILE A CA 1
ATOM 606 C C . ILE A 1 75 ? 15.580 -7.704 -28.589 1.00 79.12 75 ILE A C 1
ATOM 608 O O . ILE A 1 75 ? 16.617 -7.925 -29.211 1.00 79.12 75 ILE A O 1
ATOM 612 N N . ALA A 1 76 ? 14.491 -8.468 -28.705 1.00 78.44 76 ALA A N 1
ATOM 613 C CA . ALA A 1 76 ? 14.442 -9.657 -29.553 1.00 78.44 76 ALA A CA 1
ATOM 614 C C . ALA A 1 76 ? 14.639 -9.320 -31.043 1.00 78.44 76 ALA A C 1
ATOM 616 O O . ALA A 1 76 ? 15.420 -9.982 -31.726 1.00 78.44 76 ALA A O 1
ATOM 617 N N . GLU A 1 77 ? 13.989 -8.262 -31.542 1.00 80.12 77 GLU A N 1
ATOM 618 C CA . GLU A 1 77 ? 14.196 -7.765 -32.910 1.00 80.12 77 GLU A CA 1
ATOM 619 C C . GLU A 1 77 ? 15.649 -7.330 -33.134 1.00 80.12 77 GLU A C 1
ATOM 621 O O . GLU A 1 77 ? 16.268 -7.702 -34.132 1.00 80.12 77 GLU A O 1
ATOM 626 N N . ARG A 1 78 ? 16.226 -6.587 -32.182 1.00 79.56 78 ARG A N 1
ATOM 627 C CA . ARG A 1 78 ? 17.627 -6.155 -32.234 1.00 79.56 78 ARG A CA 1
ATOM 628 C C . ARG A 1 78 ? 18.582 -7.347 -32.296 1.00 79.56 78 ARG A C 1
ATOM 630 O O . ARG A 1 78 ? 19.495 -7.347 -33.116 1.00 79.56 78 ARG A O 1
ATOM 637 N N . GLU A 1 79 ? 18.391 -8.350 -31.445 1.00 81.50 79 GLU A N 1
ATOM 638 C CA . GLU A 1 79 ? 19.221 -9.559 -31.423 1.00 81.50 79 GLU A CA 1
ATOM 639 C C . GLU A 1 79 ? 19.094 -10.368 -32.719 1.00 81.50 79 GLU A C 1
ATOM 641 O O . GLU A 1 79 ? 20.102 -10.840 -33.247 1.00 81.50 79 GLU A O 1
ATOM 646 N N . ALA A 1 80 ? 17.885 -10.473 -33.278 1.00 82.88 80 ALA A N 1
ATOM 647 C CA . ALA A 1 80 ? 17.657 -11.124 -34.564 1.00 82.88 80 ALA A CA 1
ATOM 648 C C . ALA A 1 80 ? 18.384 -10.401 -35.711 1.00 82.88 80 ALA A C 1
ATOM 650 O O . ALA A 1 80 ? 19.053 -11.053 -36.517 1.00 82.88 80 ALA A O 1
ATOM 651 N N . LEU A 1 81 ? 18.324 -9.064 -35.746 1.00 81.12 81 LEU A N 1
ATOM 652 C CA . LEU A 1 81 ? 19.052 -8.248 -36.722 1.00 81.12 81 LEU A CA 1
ATOM 653 C C . LEU A 1 81 ? 20.564 -8.460 -36.605 1.00 81.12 81 LEU A C 1
ATOM 655 O O . LEU A 1 81 ? 21.211 -8.792 -37.596 1.00 81.12 81 LEU A O 1
ATOM 659 N N . ILE A 1 82 ? 21.124 -8.357 -35.397 1.00 79.12 82 ILE A N 1
ATOM 660 C CA . ILE A 1 82 ? 22.556 -8.598 -35.163 1.00 79.12 82 ILE A CA 1
ATOM 661 C C . ILE A 1 82 ? 22.968 -9.994 -35.644 1.00 79.12 82 ILE A C 1
ATOM 663 O O . ILE A 1 82 ? 23.988 -10.145 -36.317 1.00 79.12 82 ILE A O 1
ATOM 667 N N . LYS A 1 83 ? 22.172 -11.019 -35.323 1.00 82.12 83 LYS A N 1
ATOM 668 C CA . LYS A 1 83 ? 22.453 -12.401 -35.720 1.00 82.12 83 LYS A CA 1
ATOM 669 C C . LYS A 1 83 ? 22.445 -12.576 -37.238 1.00 82.12 83 LYS A C 1
ATOM 671 O O . LYS A 1 83 ? 23.300 -13.287 -37.753 1.00 82.12 83 LYS A O 1
ATOM 676 N N . SER A 1 84 ? 21.516 -11.928 -37.942 1.00 80.38 84 SER A N 1
ATOM 677 C CA . SER A 1 84 ? 21.455 -11.982 -39.410 1.00 80.38 84 SER A CA 1
ATOM 678 C C . SER A 1 84 ? 22.669 -11.333 -40.081 1.00 80.38 84 SER A C 1
ATOM 680 O O . SER A 1 84 ? 23.131 -11.810 -41.107 1.00 80.38 84 SER A O 1
ATOM 682 N N . VAL A 1 85 ? 23.241 -10.299 -39.462 1.00 78.50 85 VAL A N 1
ATOM 683 C CA . VAL A 1 85 ? 24.397 -9.563 -39.993 1.00 78.50 85 VAL A CA 1
ATOM 684 C C . VAL A 1 85 ? 25.727 -10.257 -39.651 1.00 78.50 85 VAL A C 1
ATOM 686 O O . VAL A 1 85 ? 26.729 -10.052 -40.332 1.00 78.50 85 VAL A O 1
ATOM 689 N N . HIS A 1 86 ? 25.754 -11.143 -38.648 1.00 70.12 86 HIS A N 1
ATOM 690 C CA . HIS A 1 86 ? 26.956 -11.885 -38.235 1.00 70.12 86 HIS A CA 1
ATOM 691 C C . HIS A 1 86 ? 27.543 -12.779 -39.347 1.00 70.12 86 HIS A C 1
ATOM 693 O O . HIS A 1 86 ? 28.731 -13.090 -39.325 1.00 70.12 86 HIS A O 1
ATOM 699 N N . THR A 1 87 ? 26.742 -13.223 -40.319 1.00 71.31 87 THR A N 1
ATOM 700 C CA . THR A 1 87 ? 27.247 -14.005 -41.463 1.00 71.31 87 THR A CA 1
ATOM 701 C C . THR A 1 87 ? 27.981 -13.150 -42.495 1.00 71.31 87 THR A C 1
ATOM 703 O O . THR A 1 87 ? 28.776 -13.683 -43.263 1.00 71.31 87 THR A O 1
ATOM 706 N N . GLU A 1 88 ? 27.737 -11.840 -42.504 1.00 76.38 88 GLU A N 1
ATOM 707 C CA . GLU A 1 88 ? 28.265 -10.896 -43.497 1.00 76.38 88 GLU A CA 1
ATOM 708 C C . GLU A 1 88 ? 29.332 -9.960 -42.909 1.00 76.38 88 GLU A C 1
ATOM 710 O O . GLU A 1 88 ? 30.175 -9.433 -43.635 1.00 76.38 88 GLU A O 1
ATOM 715 N N . VAL A 1 89 ? 29.333 -9.770 -41.586 1.00 78.12 89 VAL A N 1
ATOM 716 C CA . VAL A 1 89 ? 30.250 -8.873 -40.877 1.00 78.12 89 VAL A CA 1
ATOM 717 C C . VAL A 1 89 ? 31.277 -9.674 -40.068 1.00 78.12 89 VAL A C 1
ATOM 719 O O . VAL A 1 89 ? 30.893 -10.483 -39.222 1.00 78.12 89 VAL A O 1
ATOM 722 N N . PRO A 1 90 ? 32.591 -9.429 -40.252 1.00 82.69 90 PRO A N 1
ATOM 723 C CA . PRO A 1 90 ? 33.636 -10.098 -39.483 1.00 82.69 90 PRO A CA 1
ATOM 724 C C . PRO A 1 90 ? 33.461 -9.950 -37.967 1.00 82.69 90 PRO A C 1
ATOM 726 O O . PRO A 1 90 ? 33.179 -8.862 -37.456 1.00 82.69 90 PRO A O 1
ATOM 729 N N . THR A 1 91 ? 33.752 -11.024 -37.230 1.00 77.56 91 THR A N 1
ATOM 730 C CA . THR A 1 91 ? 33.675 -11.078 -35.757 1.00 77.56 91 THR A CA 1
ATOM 731 C C . THR A 1 91 ? 34.500 -9.992 -35.065 1.00 77.56 91 THR A C 1
ATOM 733 O O . THR A 1 91 ? 34.117 -9.515 -34.001 1.00 77.56 91 THR A O 1
ATOM 736 N N . LEU A 1 92 ? 35.594 -9.533 -35.681 1.00 79.12 92 LEU A N 1
ATOM 737 C CA . LEU A 1 92 ? 36.406 -8.429 -35.164 1.00 79.12 92 LEU A CA 1
ATOM 738 C C . LEU A 1 92 ? 35.605 -7.109 -35.084 1.00 79.12 92 LEU A C 1
ATOM 740 O O . LEU A 1 92 ? 35.703 -6.379 -34.102 1.00 79.12 92 LEU A O 1
ATOM 744 N N . ILE A 1 93 ? 34.757 -6.814 -36.077 1.00 77.50 93 ILE A N 1
ATOM 745 C CA . ILE A 1 93 ? 33.903 -5.611 -36.080 1.00 77.50 93 ILE A CA 1
ATOM 746 C C . ILE A 1 93 ? 32.784 -5.754 -35.041 1.00 77.50 93 ILE A C 1
ATOM 748 O O . ILE A 1 93 ? 32.495 -4.801 -34.314 1.00 77.50 93 ILE A O 1
ATOM 752 N N . MET A 1 94 ? 32.225 -6.962 -34.917 1.00 73.94 94 MET A N 1
ATOM 753 C CA . MET A 1 94 ? 31.255 -7.314 -33.876 1.00 73.94 94 MET A CA 1
ATOM 754 C C . MET A 1 94 ? 31.824 -7.179 -32.455 1.00 73.94 94 MET A C 1
ATOM 756 O O . MET A 1 94 ? 31.068 -6.921 -31.530 1.00 73.94 94 MET A O 1
ATOM 760 N N . LEU A 1 95 ? 33.135 -7.341 -32.247 1.00 75.06 95 LEU A N 1
ATOM 761 C CA . LEU A 1 95 ? 33.749 -7.214 -30.919 1.00 75.06 95 LEU A CA 1
ATOM 762 C C . LEU A 1 95 ? 34.149 -5.770 -30.583 1.00 75.06 95 LEU A C 1
ATOM 764 O O . LEU A 1 95 ? 33.921 -5.307 -29.469 1.00 75.06 95 LEU A O 1
ATOM 768 N N . PHE A 1 96 ? 34.755 -5.057 -31.537 1.00 79.50 96 PHE A N 1
ATOM 769 C CA . PHE A 1 96 ? 35.418 -3.772 -31.273 1.00 79.50 96 PHE A CA 1
ATOM 770 C C . PHE A 1 96 ? 34.643 -2.546 -31.777 1.00 79.50 96 PHE A C 1
ATOM 772 O O . PHE A 1 96 ? 35.050 -1.414 -31.524 1.00 79.50 96 PHE A O 1
ATOM 779 N N . SER A 1 97 ? 33.548 -2.721 -32.524 1.00 78.56 97 SER A N 1
ATOM 780 C CA . SER A 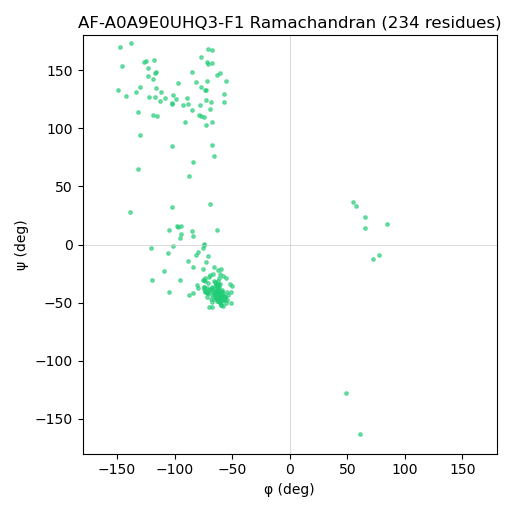1 97 ? 32.830 -1.617 -33.183 1.00 78.56 97 SER A CA 1
ATOM 781 C C . SER A 1 97 ? 31.302 -1.725 -33.105 1.00 78.56 97 SER A C 1
ATOM 783 O O . SER A 1 97 ? 30.605 -1.152 -33.943 1.00 78.56 97 SER A O 1
ATOM 785 N N . MET A 1 98 ? 30.757 -2.374 -32.068 1.00 75.38 98 MET A N 1
ATOM 786 C CA . MET A 1 98 ? 29.301 -2.536 -31.887 1.00 75.38 98 MET A CA 1
ATOM 787 C C . MET A 1 98 ? 28.517 -1.227 -31.935 1.00 75.38 98 MET A C 1
ATOM 789 O O . MET A 1 98 ? 27.488 -1.147 -32.598 1.00 75.38 98 MET A O 1
ATOM 793 N N . ASN A 1 99 ? 29.013 -0.172 -31.288 1.00 76.69 99 ASN A N 1
ATOM 794 C CA . ASN A 1 99 ? 28.332 1.125 -31.282 1.00 76.69 99 ASN A CA 1
ATOM 795 C C . ASN A 1 99 ? 28.244 1.743 -32.685 1.00 76.69 99 ASN A C 1
ATOM 797 O O . ASN A 1 99 ? 27.250 2.386 -33.025 1.00 76.69 99 ASN A O 1
ATOM 801 N N . ARG A 1 100 ? 29.274 1.531 -33.514 1.00 78.31 100 ARG A N 1
ATOM 802 C CA . ARG A 1 100 ? 29.279 1.959 -34.916 1.00 78.31 100 ARG A CA 1
ATOM 803 C C . ARG A 1 100 ? 28.328 1.097 -35.739 1.00 78.31 100 ARG A C 1
ATOM 805 O O . ARG A 1 100 ? 27.524 1.648 -36.476 1.00 78.31 100 ARG A O 1
ATOM 812 N N . LEU A 1 101 ? 28.363 -0.223 -35.559 1.00 77.12 101 LEU A N 1
ATOM 813 C CA . LEU A 1 101 ? 27.462 -1.155 -36.235 1.00 77.12 101 LEU A CA 1
ATOM 814 C C 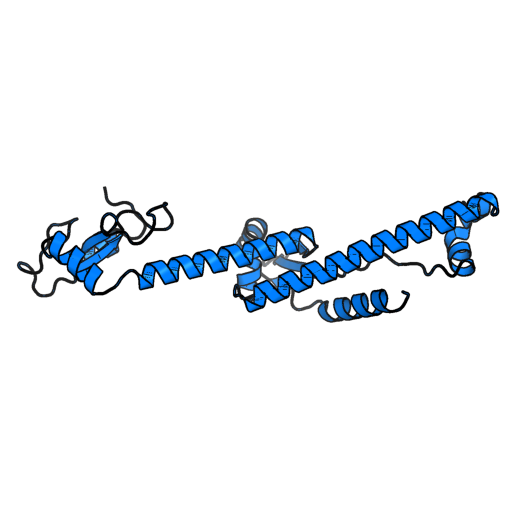. LEU A 1 101 ? 25.988 -0.834 -35.953 1.00 77.12 101 LEU A C 1
ATOM 816 O O . LEU A 1 101 ? 25.189 -0.767 -36.880 1.00 77.12 101 LEU A O 1
ATOM 820 N N . TYR A 1 102 ? 25.634 -0.565 -34.695 1.00 78.00 102 TYR A N 1
ATOM 821 C CA . TYR A 1 102 ? 24.283 -0.141 -34.335 1.00 78.00 102 TYR A CA 1
ATOM 822 C C . TYR A 1 102 ? 23.861 1.128 -35.072 1.00 78.00 102 TYR A C 1
ATOM 824 O O . TYR A 1 102 ? 22.757 1.184 -35.607 1.00 78.00 102 TYR A O 1
ATOM 832 N N . ARG A 1 103 ? 24.755 2.117 -35.166 1.00 78.44 103 ARG A N 1
ATOM 833 C CA . ARG A 1 103 ? 24.490 3.364 -35.887 1.00 78.44 103 ARG A CA 1
ATOM 834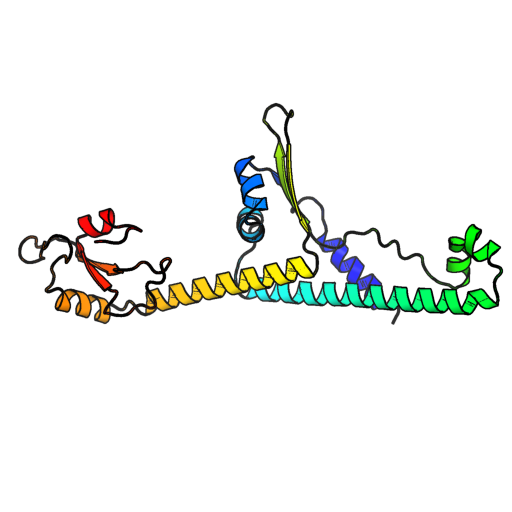 C C . ARG A 1 103 ? 24.232 3.128 -37.378 1.00 78.44 103 ARG A C 1
ATOM 836 O O . ARG A 1 103 ? 23.262 3.671 -37.896 1.00 78.44 103 ARG A O 1
ATOM 843 N N . GLU A 1 104 ? 25.056 2.313 -38.033 1.00 81.12 104 GLU A N 1
ATOM 844 C CA . GLU A 1 104 ? 24.919 1.992 -39.464 1.00 81.12 104 GLU A CA 1
ATOM 845 C C . GLU A 1 104 ? 23.659 1.162 -39.759 1.00 81.12 104 GLU A C 1
ATOM 847 O O . GLU A 1 104 ? 22.974 1.398 -40.748 1.00 81.12 104 GLU A O 1
ATOM 852 N N . LEU A 1 105 ? 23.283 0.248 -38.857 1.00 77.38 105 LEU A N 1
ATOM 853 C CA . LEU A 1 105 ? 22.033 -0.518 -38.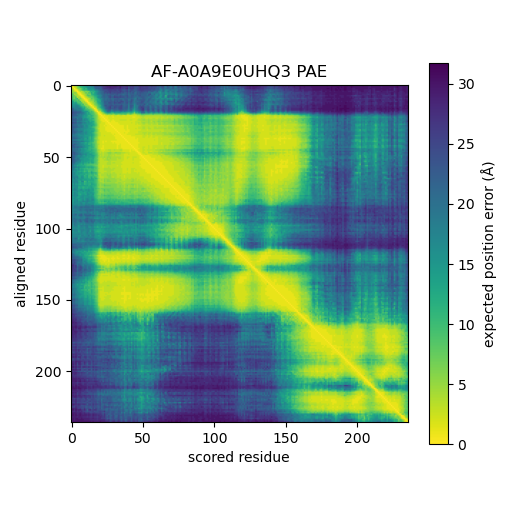948 1.00 77.38 105 LEU A CA 1
ATOM 854 C C . LEU A 1 105 ? 20.787 0.316 -38.586 1.00 77.38 105 LEU A C 1
ATOM 856 O O . LEU A 1 105 ? 19.672 -0.206 -38.562 1.00 77.38 105 LEU A O 1
ATOM 860 N N . GLY A 1 106 ? 20.952 1.602 -38.254 1.00 73.25 106 GLY A N 1
ATOM 861 C CA . GLY A 1 106 ? 19.866 2.469 -37.794 1.00 73.25 106 GLY A CA 1
ATOM 862 C C . GLY A 1 106 ? 19.263 2.045 -36.448 1.00 73.25 106 GLY A C 1
ATOM 863 O O . GLY A 1 106 ? 18.183 2.516 -36.076 1.00 73.25 106 GLY A O 1
ATOM 864 N N . ILE A 1 107 ? 19.948 1.165 -35.713 1.00 72.94 107 ILE A N 1
ATOM 865 C CA . ILE A 1 107 ? 19.584 0.720 -34.372 1.00 72.94 107 ILE A CA 1
ATOM 866 C C . ILE A 1 107 ? 20.006 1.827 -33.413 1.00 72.94 107 ILE A C 1
ATOM 868 O O . ILE A 1 107 ? 21.190 2.089 -33.199 1.00 72.94 107 ILE A O 1
ATOM 872 N N . ARG A 1 108 ? 19.027 2.502 -32.813 1.00 64.00 108 ARG A N 1
ATOM 873 C CA . ARG A 1 108 ? 19.338 3.467 -31.759 1.00 64.00 108 ARG A CA 1
ATOM 874 C C . ARG A 1 108 ? 19.759 2.694 -30.504 1.00 64.00 108 ARG A C 1
ATOM 876 O O . ARG A 1 108 ? 19.060 1.736 -30.146 1.00 64.00 108 ARG A O 1
ATOM 883 N N . PRO A 1 109 ? 20.862 3.079 -29.836 1.00 59.53 109 PRO A N 1
ATOM 884 C CA . PRO A 1 109 ? 21.157 2.549 -28.515 1.00 59.53 109 PRO A CA 1
ATOM 885 C C . PRO A 1 109 ? 19.959 2.875 -27.620 1.00 59.53 109 PRO A C 1
ATOM 887 O O . PRO A 1 109 ? 19.507 4.017 -27.556 1.00 59.53 109 PRO A O 1
ATOM 890 N N . PHE A 1 110 ? 19.366 1.836 -27.043 1.00 58.25 110 PHE A N 1
ATOM 891 C CA . PHE A 1 110 ? 18.395 1.993 -25.975 1.00 58.25 110 PHE A CA 1
ATOM 892 C C . PHE A 1 110 ? 19.227 1.934 -24.702 1.00 58.25 110 PHE A C 1
ATOM 894 O O . PHE A 1 110 ? 19.726 0.859 -24.365 1.00 58.25 110 PHE A O 1
ATOM 901 N N . ASP A 1 111 ? 19.439 3.080 -24.063 1.00 56.31 111 ASP A N 1
ATOM 902 C CA . ASP A 1 111 ? 20.051 3.129 -22.741 1.00 56.31 111 ASP A CA 1
ATOM 903 C C . ASP A 1 111 ? 18.995 2.616 -21.756 1.00 56.31 111 ASP A C 1
ATOM 905 O O . ASP A 1 111 ? 17.983 3.251 -21.484 1.00 56.31 111 ASP A O 1
ATOM 909 N N . ILE A 1 112 ? 19.170 1.365 -21.329 1.00 53.25 112 ILE A N 1
ATOM 910 C CA . ILE A 1 112 ? 18.219 0.602 -20.503 1.00 53.25 112 ILE A CA 1
ATOM 911 C C . ILE A 1 112 ? 18.221 1.090 -19.033 1.00 53.25 112 ILE A C 1
ATOM 913 O O . ILE A 1 112 ? 17.485 0.558 -18.204 1.00 53.25 112 ILE A O 1
ATOM 917 N N . GLU A 1 113 ? 19.045 2.079 -18.697 1.00 53.66 113 GLU A N 1
ATOM 918 C CA . GLU A 1 113 ? 19.376 2.442 -17.314 1.00 53.66 113 GLU A CA 1
ATOM 919 C C . GLU A 1 113 ? 18.340 3.327 -16.613 1.00 53.66 113 GLU A C 1
ATOM 921 O O . GLU A 1 113 ? 18.405 3.478 -15.391 1.00 53.66 113 GLU A O 1
ATOM 926 N N . ASP A 1 114 ? 17.338 3.844 -17.324 1.00 55.06 114 ASP A N 1
ATOM 927 C CA . ASP A 1 114 ? 16.331 4.689 -16.692 1.00 55.06 114 ASP A CA 1
ATOM 928 C C . ASP A 1 114 ? 15.368 3.848 -15.853 1.00 55.06 114 ASP A C 1
ATOM 930 O O . ASP A 1 114 ? 14.521 3.100 -16.347 1.00 55.06 114 ASP A O 1
ATOM 934 N N . LYS A 1 115 ? 15.489 3.996 -14.534 1.00 62.28 115 LYS A N 1
ATOM 935 C CA . LYS A 1 115 ? 14.472 3.573 -13.578 1.00 62.28 115 LYS A CA 1
ATOM 936 C C . LYS A 1 115 ? 13.241 4.465 -13.759 1.00 62.28 115 LYS A C 1
ATOM 938 O O . LYS A 1 115 ? 13.081 5.475 -13.081 1.00 62.28 115 LYS A O 1
ATOM 943 N N . TYR A 1 116 ? 12.381 4.075 -14.693 1.00 73.50 116 TYR A N 1
ATOM 944 C CA . TYR A 1 116 ? 11.109 4.745 -14.980 1.00 73.50 116 TYR A CA 1
ATOM 945 C C . TYR A 1 116 ? 9.996 4.368 -13.989 1.00 73.50 116 TYR A C 1
ATOM 947 O O . TYR A 1 116 ? 8.909 4.938 -14.025 1.00 73.50 116 TYR A O 1
ATOM 955 N N . TYR A 1 117 ? 10.255 3.404 -13.101 1.00 78.12 117 TYR A N 1
ATOM 956 C CA . TYR A 1 117 ? 9.333 3.039 -12.034 1.00 78.12 117 TYR A CA 1
ATOM 957 C C . TYR A 1 117 ? 9.373 4.053 -10.891 1.00 78.12 117 TYR A C 1
ATOM 959 O O . TYR A 1 117 ? 10.469 4.395 -10.428 1.00 78.12 117 TYR A O 1
ATOM 967 N N . PRO A 1 118 ? 8.209 4.472 -10.360 1.00 84.25 118 PRO A N 1
ATOM 968 C CA . PRO A 1 118 ? 8.185 5.276 -9.153 1.00 84.25 118 PRO A CA 1
ATOM 969 C C . PRO A 1 118 ? 8.758 4.472 -7.980 1.00 84.25 118 PRO A C 1
ATOM 971 O O . PRO A 1 118 ? 8.595 3.254 -7.884 1.00 84.25 118 PRO A O 1
ATOM 974 N N . SER A 1 119 ? 9.441 5.154 -7.066 1.00 88.69 119 SER A N 1
ATOM 975 C CA . SER A 1 119 ? 9.991 4.532 -5.859 1.00 88.69 119 SER A CA 1
ATOM 976 C C . SER A 1 119 ? 9.675 5.366 -4.634 1.00 88.69 119 SER A C 1
ATOM 978 O O . SER A 1 119 ? 9.954 6.564 -4.634 1.00 88.69 119 SER A O 1
ATOM 980 N N . TYR A 1 120 ? 9.172 4.725 -3.583 1.00 92.50 120 TYR A N 1
ATOM 981 C CA . TYR A 1 120 ? 8.898 5.355 -2.295 1.00 92.50 120 TYR A CA 1
ATOM 982 C C . TYR A 1 120 ? 9.999 5.032 -1.299 1.00 92.50 120 TYR A C 1
ATOM 984 O O . TYR A 1 120 ? 10.330 3.866 -1.081 1.00 92.50 120 TYR A O 1
ATOM 992 N N . ARG A 1 121 ? 10.548 6.062 -0.660 1.00 93.81 121 ARG A N 1
ATOM 993 C CA . ARG A 1 121 ? 11.706 5.946 0.221 1.00 93.81 121 ARG A CA 1
ATOM 994 C C . ARG A 1 121 ? 11.399 6.462 1.614 1.00 93.81 121 ARG A C 1
ATOM 996 O O . ARG A 1 121 ? 10.993 7.603 1.793 1.00 93.81 121 ARG A O 1
ATOM 1003 N N . PHE A 1 122 ? 11.664 5.637 2.614 1.00 95.19 122 PHE A N 1
ATOM 1004 C CA . PHE A 1 122 ? 11.689 6.026 4.018 1.00 95.19 122 PHE A CA 1
ATOM 1005 C C . PHE A 1 122 ? 13.138 6.182 4.452 1.00 95.19 122 PHE A C 1
ATOM 1007 O O . PHE A 1 122 ? 13.905 5.220 4.387 1.00 95.19 122 PHE A O 1
ATOM 1014 N N . LEU A 1 123 ? 13.504 7.376 4.910 1.00 93.88 123 LEU A N 1
ATOM 1015 C CA . LEU A 1 123 ? 14.860 7.692 5.341 1.00 93.88 123 LEU A CA 1
ATOM 1016 C C . LEU A 1 123 ? 14.873 8.039 6.828 1.00 93.88 123 LEU A C 1
ATOM 1018 O O . LEU A 1 123 ? 14.128 8.900 7.287 1.00 93.88 123 LEU A O 1
ATOM 1022 N N . TYR A 1 124 ? 15.728 7.369 7.589 1.00 93.38 124 TYR A N 1
ATOM 1023 C CA . TYR A 1 124 ? 16.064 7.727 8.960 1.00 93.38 124 TYR A CA 1
ATOM 1024 C C . TYR A 1 124 ? 17.542 8.091 9.028 1.00 93.38 124 TYR A C 1
ATOM 1026 O O . TYR A 1 124 ? 18.387 7.351 8.526 1.00 93.38 124 TYR A O 1
ATOM 1034 N N . VAL A 1 125 ? 17.841 9.188 9.717 1.00 91.19 125 VAL A N 1
ATOM 1035 C CA . VAL A 1 125 ? 19.192 9.587 10.117 1.00 91.19 125 VAL A CA 1
ATOM 1036 C C . VAL A 1 125 ? 19.144 9.910 11.610 1.00 91.19 125 VAL A C 1
ATOM 1038 O O . VAL A 1 125 ? 18.190 10.530 12.086 1.00 91.19 125 VAL A O 1
ATOM 1041 N N . SER A 1 126 ? 20.123 9.436 12.380 1.00 89.6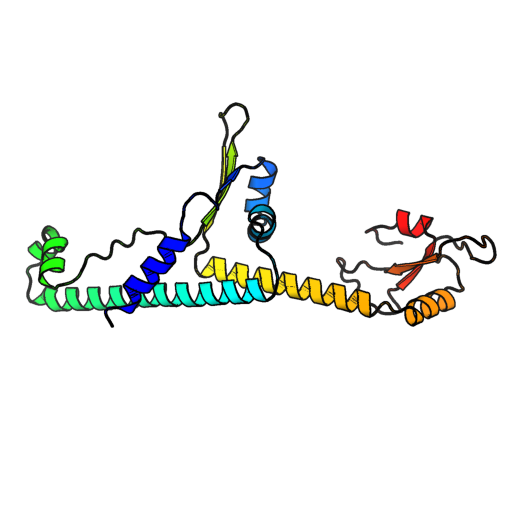9 126 SER A N 1
ATOM 1042 C CA . SER A 1 126 ? 20.217 9.739 13.809 1.00 89.69 126 SER A CA 1
ATOM 1043 C C . SER A 1 126 ? 20.533 11.218 14.036 1.00 89.69 126 SER A C 1
ATOM 1045 O O . SER A 1 126 ? 21.131 11.870 13.184 1.00 89.69 126 SER A O 1
ATOM 1047 N N . SER A 1 127 ? 20.181 11.756 15.206 1.00 83.44 127 SER A N 1
ATOM 1048 C CA . SER A 1 127 ? 20.406 13.175 15.523 1.00 83.44 127 SER A CA 1
ATOM 1049 C C . SER A 1 127 ? 21.877 13.597 15.424 1.00 83.44 127 SER A C 1
ATOM 1051 O O . SER A 1 127 ? 22.161 14.757 15.161 1.00 83.44 127 SER A O 1
ATOM 1053 N N . GLY A 1 128 ? 22.804 12.654 15.628 1.00 83.06 128 GLY A N 1
ATOM 1054 C CA . GLY A 1 128 ? 24.245 12.870 15.480 1.00 83.06 128 GLY A CA 1
ATOM 1055 C C . GLY A 1 128 ? 24.815 12.464 14.117 1.00 83.06 128 GLY A C 1
ATOM 1056 O O . GLY A 1 128 ? 26.029 12.421 13.982 1.00 83.06 128 GLY A O 1
ATOM 1057 N N . GLY A 1 129 ? 23.989 12.073 13.141 1.00 84.62 129 GLY A N 1
ATOM 1058 C CA . GLY A 1 129 ? 24.419 11.689 11.786 1.00 84.62 129 GLY A CA 1
ATOM 1059 C C . GLY A 1 129 ? 25.135 10.336 11.662 1.00 84.62 129 GLY A C 1
ATOM 1060 O O . GLY A 1 129 ? 25.269 9.812 10.563 1.00 84.62 129 GLY A O 1
ATOM 1061 N N . ASN A 1 130 ? 25.541 9.720 12.773 1.00 85.94 130 ASN A N 1
ATOM 1062 C CA . ASN A 1 130 ? 26.378 8.512 12.787 1.00 85.94 130 ASN A CA 1
ATOM 1063 C C . ASN A 1 130 ? 25.648 7.208 12.422 1.00 85.94 130 ASN A C 1
ATOM 1065 O O . ASN A 1 130 ? 26.239 6.130 12.433 1.00 85.94 130 ASN A O 1
ATOM 1069 N N . SER A 1 131 ? 24.338 7.247 12.187 1.00 88.44 131 SER A N 1
ATOM 1070 C CA . SER A 1 131 ? 23.573 6.060 11.804 1.00 88.44 131 SER A CA 1
ATOM 1071 C C . SER A 1 131 ? 22.418 6.445 10.906 1.00 88.44 131 SER A C 1
ATOM 1073 O O . SER A 1 131 ? 21.650 7.345 11.244 1.00 88.44 131 SER A O 1
ATOM 1075 N N . SER A 1 132 ? 22.251 5.711 9.815 1.00 90.75 132 SER A N 1
ATOM 1076 C CA . SER A 1 132 ? 21.122 5.858 8.907 1.00 90.75 132 SER A CA 1
ATOM 1077 C C . SER A 1 132 ? 20.418 4.522 8.685 1.00 90.75 132 SER A C 1
ATOM 1079 O O . SER A 1 132 ? 20.970 3.444 8.917 1.00 90.75 132 SER A O 1
ATOM 1081 N N . LEU A 1 133 ? 19.150 4.596 8.297 1.00 91.75 133 LEU A N 1
ATOM 1082 C CA . LEU A 1 133 ? 18.366 3.448 7.870 1.00 91.75 133 LEU A CA 1
ATOM 1083 C C . LEU A 1 133 ? 17.468 3.877 6.719 1.00 91.75 133 LEU A C 1
ATOM 1085 O O . LEU A 1 133 ? 16.700 4.827 6.855 1.00 91.75 133 LEU A O 1
ATOM 1089 N N . GLU A 1 134 ? 17.529 3.136 5.622 1.00 93.81 134 GLU A N 1
ATOM 1090 C CA . GLU A 1 134 ? 16.709 3.380 4.443 1.00 93.81 134 GLU A CA 1
ATOM 1091 C C . GLU A 1 134 ? 15.813 2.175 4.148 1.00 93.81 134 GLU A C 1
ATOM 1093 O O . GLU A 1 134 ? 16.201 1.013 4.321 1.00 93.81 134 GLU A O 1
ATOM 1098 N N . CYS A 1 135 ? 14.594 2.455 3.709 1.00 93.12 135 CYS A N 1
ATOM 1099 C CA . CYS A 1 135 ? 13.707 1.479 3.103 1.00 93.12 135 CYS A CA 1
ATOM 1100 C C . CYS A 1 135 ? 13.157 2.077 1.814 1.00 93.12 135 CYS A C 1
ATOM 1102 O O . CYS A 1 135 ? 12.391 3.036 1.866 1.00 93.12 135 CYS A O 1
ATOM 1104 N N . THR A 1 136 ? 13.525 1.485 0.683 1.00 93.38 136 THR A N 1
ATOM 1105 C CA . THR A 1 136 ? 13.053 1.891 -0.640 1.00 93.38 136 THR A CA 1
ATOM 1106 C C . THR A 1 136 ? 12.167 0.792 -1.201 1.00 93.38 136 THR A C 1
ATOM 1108 O O . THR A 1 136 ? 12.514 -0.386 -1.129 1.00 93.38 136 THR A O 1
ATOM 1111 N N . VAL A 1 137 ? 10.996 1.183 -1.694 1.00 93.31 137 VAL A N 1
ATOM 1112 C CA . VAL A 1 137 ? 10.017 0.297 -2.317 1.00 93.31 137 VAL A CA 1
ATOM 1113 C C . VAL A 1 137 ? 9.826 0.769 -3.744 1.00 93.31 137 VAL A C 1
ATOM 1115 O O . VAL A 1 137 ? 9.282 1.849 -3.976 1.00 93.31 137 VAL A O 1
ATOM 1118 N N . ASP A 1 138 ? 10.288 -0.049 -4.676 1.00 91.00 138 ASP A N 1
ATOM 1119 C CA . ASP A 1 138 ? 10.185 0.217 -6.102 1.00 91.00 138 ASP A CA 1
ATOM 1120 C C . ASP A 1 138 ? 8.870 -0.346 -6.613 1.00 91.00 138 ASP A C 1
ATOM 1122 O O . ASP A 1 138 ? 8.553 -1.509 -6.382 1.00 91.00 138 ASP A O 1
ATOM 1126 N N . PHE A 1 139 ? 8.080 0.492 -7.271 1.00 89.88 139 PHE A N 1
ATOM 1127 C CA . PHE A 1 139 ? 6.798 0.102 -7.843 1.00 89.88 139 PHE A CA 1
ATOM 1128 C C . PHE A 1 139 ? 7.032 -0.442 -9.256 1.00 89.88 139 PHE A C 1
ATOM 1130 O O . PHE A 1 139 ? 6.528 0.094 -10.238 1.00 89.88 139 PHE A O 1
ATOM 1137 N N . ASP A 1 140 ? 7.842 -1.500 -9.342 1.00 88.00 140 ASP A N 1
ATOM 1138 C CA . ASP A 1 140 ? 7.923 -2.345 -10.532 1.00 88.00 140 ASP A CA 1
ATOM 1139 C C . ASP A 1 140 ? 6.608 -3.115 -10.739 1.00 88.00 140 ASP A C 1
ATOM 1141 O O . ASP A 1 140 ? 5.750 -3.147 -9.851 1.00 88.00 140 ASP A O 1
ATOM 1145 N N . VAL A 1 141 ? 6.424 -3.732 -11.913 1.00 85.44 141 VAL A N 1
ATOM 1146 C CA . VAL A 1 141 ? 5.173 -4.436 -12.254 1.00 85.44 141 VAL A CA 1
ATOM 1147 C C . VAL A 1 141 ? 4.745 -5.428 -11.153 1.00 85.44 141 VAL A C 1
ATOM 1149 O O . VAL A 1 141 ? 3.621 -5.301 -10.660 1.00 85.44 141 VAL A O 1
ATOM 1152 N N . PRO A 1 142 ? 5.611 -6.334 -10.649 1.00 89.69 142 PRO A N 1
ATOM 1153 C CA . PRO A 1 142 ? 5.219 -7.267 -9.590 1.00 89.69 142 PRO A CA 1
ATOM 1154 C C . PRO A 1 142 ? 4.842 -6.586 -8.267 1.00 89.69 142 PRO A C 1
ATOM 1156 O O . PRO A 1 142 ? 3.984 -7.078 -7.526 1.00 89.69 142 PRO A O 1
ATOM 1159 N N . THR A 1 143 ? 5.501 -5.483 -7.907 1.00 92.75 143 THR A N 1
ATOM 1160 C CA . THR A 1 143 ? 5.191 -4.752 -6.671 1.00 92.75 143 THR A CA 1
ATOM 1161 C C . THR A 1 143 ? 3.897 -3.958 -6.803 1.00 92.75 143 THR A C 1
ATOM 1163 O O . THR A 1 143 ? 3.100 -3.952 -5.861 1.00 92.75 143 THR A O 1
ATOM 1166 N N . LEU A 1 144 ? 3.645 -3.355 -7.966 1.00 88.75 144 LEU A N 1
ATOM 1167 C CA . LEU A 1 144 ? 2.387 -2.683 -8.286 1.00 88.75 144 LEU A CA 1
ATOM 1168 C C . LEU A 1 144 ? 1.204 -3.648 -8.252 1.00 88.75 144 LEU A C 1
ATOM 1170 O O . LEU A 1 144 ? 0.197 -3.338 -7.621 1.00 88.75 144 LEU A O 1
ATOM 1174 N N . GLU A 1 145 ? 1.333 -4.842 -8.834 1.00 85.75 145 GLU A N 1
ATOM 1175 C CA . GLU A 1 145 ? 0.296 -5.876 -8.752 1.00 85.75 145 GLU A CA 1
ATOM 1176 C C . GLU A 1 145 ? -0.029 -6.216 -7.293 1.00 85.75 145 GLU A C 1
ATOM 1178 O O . GLU A 1 145 ? -1.193 -6.215 -6.884 1.00 85.75 145 GLU A O 1
ATOM 1183 N N . LYS A 1 146 ? 0.991 -6.449 -6.458 1.00 93.25 146 LYS A N 1
ATOM 1184 C CA . LYS A 1 146 ? 0.794 -6.686 -5.018 1.00 93.25 146 LYS A CA 1
ATOM 1185 C C . LYS A 1 146 ? 0.134 -5.494 -4.322 1.00 93.25 146 LYS A C 1
ATOM 1187 O O . LYS A 1 146 ? -0.638 -5.691 -3.381 1.00 93.25 146 LYS A O 1
ATOM 1192 N N . PHE A 1 147 ? 0.424 -4.273 -4.762 1.00 93.75 147 PHE A N 1
ATOM 1193 C CA . PHE A 1 147 ? -0.173 -3.062 -4.213 1.00 93.75 147 PHE A CA 1
ATOM 1194 C C . PHE A 1 147 ? -1.651 -2.907 -4.596 1.00 93.75 147 PHE A C 1
ATOM 1196 O O . PHE A 1 147 ? -2.467 -2.609 -3.725 1.00 93.75 147 PHE A O 1
ATOM 1203 N N . VAL A 1 148 ? -2.020 -3.206 -5.844 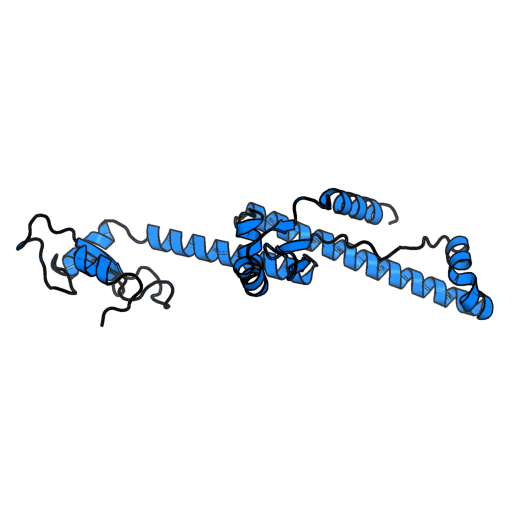1.00 86.19 148 VAL A N 1
ATOM 1204 C CA . VAL A 1 148 ? -3.418 -3.292 -6.309 1.00 86.19 148 VAL A CA 1
ATOM 1205 C C . VAL A 1 148 ? -4.200 -4.288 -5.448 1.00 86.19 148 VAL A C 1
ATOM 1207 O O . VAL A 1 148 ? -5.218 -3.930 -4.852 1.00 86.19 148 VAL A O 1
ATOM 1210 N N . HIS A 1 149 ? -3.668 -5.502 -5.262 1.00 87.94 149 HIS A N 1
ATOM 1211 C CA . HIS A 1 149 ? -4.279 -6.509 -4.385 1.00 87.94 149 HIS A CA 1
ATOM 1212 C C . HIS A 1 149 ? -4.413 -6.015 -2.936 1.00 87.94 149 HIS A C 1
ATOM 1214 O O . HIS A 1 149 ? -5.425 -6.258 -2.271 1.00 87.94 149 HIS A O 1
ATOM 1220 N N . TYR A 1 150 ? -3.409 -5.294 -2.428 1.00 94.44 150 TYR A N 1
ATOM 1221 C CA . TYR A 1 150 ? -3.476 -4.681 -1.106 1.00 94.44 150 TYR A CA 1
ATOM 1222 C C . TYR A 1 150 ? -4.627 -3.668 -1.011 1.00 94.44 150 TYR A C 1
ATOM 1224 O O . TYR A 1 150 ? -5.428 -3.772 -0.076 1.00 94.44 150 TYR A O 1
ATOM 1232 N N . ILE A 1 151 ? -4.748 -2.735 -1.963 1.00 88.50 151 ILE A N 1
ATOM 1233 C CA . ILE A 1 151 ? -5.822 -1.729 -1.995 1.00 88.50 151 ILE A CA 1
ATOM 1234 C C . ILE A 1 151 ? -7.191 -2.415 -2.041 1.00 88.50 151 ILE A C 1
ATOM 1236 O O . ILE A 1 151 ? -8.042 -2.101 -1.203 1.00 88.50 151 ILE A O 1
ATOM 1240 N N . ALA A 1 152 ? -7.378 -3.389 -2.937 1.00 82.19 152 ALA A N 1
ATOM 1241 C CA . ALA A 1 152 ? -8.614 -4.162 -3.049 1.00 82.19 152 ALA A CA 1
ATOM 1242 C C . ALA A 1 152 ? -8.993 -4.810 -1.705 1.00 82.19 152 ALA A C 1
ATOM 1244 O O . ALA A 1 152 ? -10.094 -4.599 -1.193 1.00 82.19 152 ALA A O 1
ATOM 1245 N N . SER A 1 153 ? -8.038 -5.471 -1.039 1.00 87.56 153 SER A N 1
ATOM 1246 C CA . SER A 1 153 ? -8.272 -6.094 0.272 1.00 87.56 153 SER A CA 1
ATOM 1247 C C . SER A 1 153 ? -8.660 -5.090 1.371 1.00 87.56 153 SER A C 1
ATOM 1249 O O . SER A 1 153 ? -9.389 -5.423 2.312 1.00 87.56 153 SER A O 1
ATOM 1251 N N . VAL A 1 154 ? -8.166 -3.848 1.296 1.00 90.75 154 VAL A N 1
ATOM 1252 C CA . VAL A 1 154 ? -8.517 -2.778 2.241 1.00 90.75 154 VAL A CA 1
ATOM 1253 C C . VAL A 1 154 ? -9.938 -2.279 1.980 1.00 90.75 154 VAL A C 1
ATOM 1255 O O . VAL A 1 154 ? -10.678 -2.050 2.941 1.00 90.75 154 VAL A O 1
ATOM 1258 N N . ILE A 1 155 ? -10.330 -2.133 0.712 1.00 84.50 155 ILE A N 1
ATOM 1259 C CA . ILE A 1 155 ? -11.687 -1.742 0.309 1.00 84.50 155 ILE A CA 1
ATOM 1260 C C . ILE A 1 155 ? -12.696 -2.802 0.762 1.00 84.50 155 ILE A C 1
ATOM 1262 O O . ILE A 1 155 ? -13.659 -2.469 1.452 1.00 84.50 155 ILE A O 1
ATOM 1266 N N . GLU A 1 156 ? -12.433 -4.082 0.495 1.00 82.94 156 GLU A N 1
ATOM 1267 C CA . GLU A 1 156 ? -13.288 -5.194 0.932 1.00 82.94 156 GLU A CA 1
ATOM 1268 C C . GLU A 1 156 ? -13.496 -5.205 2.450 1.00 82.94 156 GLU A C 1
ATOM 1270 O O . GLU A 1 156 ? -14.624 -5.319 2.939 1.00 82.94 156 GLU A O 1
ATOM 1275 N N . LYS A 1 157 ? -12.418 -5.021 3.225 1.00 83.50 157 LYS A N 1
ATOM 1276 C CA . LYS A 1 157 ? -12.500 -4.927 4.690 1.00 83.50 157 LYS A CA 1
ATOM 1277 C C . LYS A 1 157 ? -13.355 -3.745 5.134 1.00 83.50 157 LYS A C 1
ATOM 1279 O O . LYS A 1 157 ? -14.166 -3.901 6.048 1.00 83.50 157 LYS A O 1
ATOM 1284 N N . LYS A 1 158 ? -13.201 -2.572 4.508 1.00 81.31 158 LYS A N 1
ATOM 1285 C CA . LYS A 1 158 ? -14.028 -1.391 4.807 1.00 81.31 158 LYS A CA 1
ATOM 1286 C C . LYS A 1 158 ? -15.501 -1.659 4.508 1.00 81.31 158 LYS A C 1
ATOM 1288 O O . LYS A 1 158 ? -16.328 -1.439 5.390 1.00 81.31 158 LYS A O 1
ATOM 1293 N N . ASN A 1 159 ? -15.812 -2.199 3.333 1.00 74.00 159 ASN A N 1
ATOM 1294 C CA . ASN A 1 159 ? -17.179 -2.520 2.924 1.00 74.00 159 ASN A CA 1
ATOM 1295 C C . ASN A 1 159 ? -17.818 -3.560 3.853 1.00 74.00 159 ASN A C 1
ATOM 1297 O O . ASN A 1 159 ? -18.950 -3.380 4.298 1.00 74.00 159 ASN A O 1
ATOM 1301 N N . SER A 1 160 ? -17.068 -4.590 4.247 1.00 71.06 160 SER A N 1
ATOM 1302 C CA . SER A 1 160 ? -17.513 -5.584 5.228 1.00 71.06 160 SER A CA 1
ATOM 1303 C C . SER A 1 160 ? -17.827 -4.953 6.592 1.00 71.06 160 SER A C 1
ATOM 1305 O O . SER A 1 160 ? -18.899 -5.188 7.149 1.00 71.06 160 SER A O 1
ATOM 1307 N N . MET A 1 161 ? -16.958 -4.079 7.118 1.00 62.22 161 MET A N 1
ATOM 1308 C CA . MET A 1 161 ? -17.218 -3.370 8.380 1.00 62.22 161 MET A CA 1
ATOM 1309 C C . MET A 1 161 ? -18.436 -2.440 8.297 1.00 62.22 161 MET A C 1
ATOM 1311 O O . MET A 1 161 ? -19.212 -2.366 9.252 1.00 62.22 161 MET A O 1
ATOM 1315 N N . VAL A 1 162 ? -18.612 -1.729 7.179 1.00 61.03 162 VAL A N 1
ATOM 1316 C CA . VAL A 1 162 ? -19.783 -0.871 6.934 1.00 61.03 162 VAL A CA 1
ATOM 1317 C C . VAL A 1 162 ? -21.054 -1.714 6.905 1.00 61.03 162 VAL A C 1
ATOM 1319 O O . VAL A 1 162 ? -21.984 -1.416 7.653 1.00 61.03 162 VAL A O 1
ATOM 1322 N N . CYS A 1 163 ? -21.058 -2.813 6.150 1.00 62.84 163 CYS A N 1
ATOM 1323 C CA . CYS A 1 163 ? -22.164 -3.765 6.113 1.00 62.84 163 CYS A CA 1
ATOM 1324 C C . CYS A 1 163 ? -22.487 -4.296 7.520 1.00 62.84 163 CYS A C 1
ATOM 1326 O O . CYS A 1 163 ? -23.634 -4.249 7.959 1.00 62.84 163 CYS A O 1
ATOM 1328 N N . GLN A 1 164 ? -21.480 -4.703 8.299 1.00 62.56 164 GLN A N 1
ATOM 1329 C CA . GLN A 1 164 ? -21.687 -5.168 9.673 1.00 62.56 164 GLN A CA 1
ATOM 1330 C C . GLN A 1 164 ? -22.265 -4.099 10.610 1.00 62.56 164 GLN A C 1
ATOM 1332 O O . GLN A 1 164 ? -23.037 -4.441 11.511 1.00 62.56 164 GLN A O 1
ATOM 1337 N N . ARG A 1 165 ? -21.904 -2.821 10.425 1.00 59.19 165 ARG A N 1
ATOM 1338 C CA . ARG A 1 165 ? -22.494 -1.695 11.168 1.00 59.19 165 ARG A CA 1
ATOM 1339 C C . ARG A 1 165 ? -23.937 -1.432 10.739 1.00 59.19 165 ARG A C 1
ATOM 1341 O O . ARG A 1 165 ? -24.773 -1.219 11.609 1.00 59.19 165 ARG A O 1
ATOM 1348 N N . GLN A 1 166 ? -24.234 -1.497 9.442 1.00 61.03 166 GLN A N 1
ATOM 1349 C CA . GLN A 1 166 ? -25.588 -1.332 8.898 1.00 61.03 166 GLN A CA 1
ATOM 1350 C C . GLN A 1 166 ? -26.536 -2.453 9.342 1.00 61.03 166 GLN A C 1
ATOM 1352 O O . GLN A 1 166 ? -27.688 -2.185 9.670 1.00 61.03 166 GLN A O 1
ATOM 1357 N N . LEU A 1 167 ? -26.040 -3.692 9.441 1.00 66.31 167 LEU A N 1
ATOM 1358 C CA . LEU A 1 167 ? -26.796 -4.824 9.989 1.00 66.31 167 LEU A CA 1
ATOM 1359 C C . LEU A 1 167 ? -27.188 -4.617 11.462 1.00 66.31 167 LEU A C 1
ATOM 1361 O O . LEU A 1 167 ? -28.148 -5.222 11.935 1.00 66.31 167 LEU A O 1
ATOM 1365 N N . MET A 1 168 ? -26.479 -3.754 12.196 1.00 68.50 168 MET A N 1
ATOM 1366 C CA . MET A 1 168 ? -26.766 -3.453 13.596 1.00 68.50 168 MET A CA 1
ATOM 1367 C C . MET A 1 168 ? -27.851 -2.379 13.727 1.00 68.50 168 MET A C 1
ATOM 1369 O O . MET A 1 168 ? -27.600 -1.228 14.095 1.00 68.50 168 MET A O 1
ATOM 1373 N N . THR A 1 169 ? -29.074 -2.786 13.384 1.00 78.31 169 THR A N 1
ATOM 1374 C CA . THR A 1 169 ? -30.298 -1.975 13.424 1.00 78.31 169 THR A CA 1
ATOM 1375 C C . THR A 1 169 ? -30.840 -1.814 14.849 1.00 78.31 169 THR A C 1
ATOM 1377 O O . THR A 1 169 ? -30.518 -2.593 15.746 1.00 78.31 169 THR A O 1
ATOM 1380 N N . ASN A 1 170 ? -31.699 -0.813 15.082 1.00 77.25 170 ASN A N 1
ATOM 1381 C CA . ASN A 1 170 ? -32.338 -0.613 16.392 1.00 77.25 170 ASN A CA 1
ATOM 1382 C C . ASN A 1 170 ? -33.247 -1.783 16.791 1.00 77.25 170 ASN A C 1
ATOM 1384 O O . ASN A 1 170 ? -33.237 -2.174 17.953 1.00 77.25 170 ASN A O 1
ATOM 1388 N N . ASN A 1 171 ? -33.948 -2.394 15.831 1.00 80.25 171 ASN A N 1
ATOM 1389 C CA . ASN A 1 171 ? -34.763 -3.586 16.081 1.00 80.25 171 ASN A CA 1
ATOM 1390 C C . ASN A 1 171 ? -33.912 -4.761 16.569 1.00 80.25 171 ASN A C 1
ATOM 1392 O O . ASN A 1 171 ? -34.280 -5.420 17.537 1.00 80.25 171 ASN A O 1
ATOM 1396 N N . LEU A 1 172 ? -32.751 -4.991 15.946 1.00 78.00 172 LEU A N 1
ATOM 1397 C CA . LEU A 1 172 ? -31.832 -6.032 16.393 1.00 78.00 172 LEU A CA 1
ATOM 1398 C C . LEU A 1 172 ? -31.266 -5.711 17.783 1.00 78.00 172 LEU A C 1
ATOM 1400 O O . LEU A 1 172 ? -31.231 -6.592 18.634 1.00 78.00 172 LEU A O 1
ATOM 1404 N N . ARG A 1 173 ? -30.891 -4.452 18.058 1.00 80.44 173 ARG A N 1
ATOM 1405 C CA . ARG A 1 173 ? -30.450 -4.046 19.406 1.00 80.44 173 ARG A CA 1
ATOM 1406 C C . ARG A 1 173 ? -31.514 -4.331 20.465 1.00 80.44 173 ARG A C 1
ATOM 1408 O O . ARG A 1 173 ? -31.192 -4.882 21.512 1.00 80.44 173 ARG A O 1
ATOM 1415 N N . GLU A 1 174 ? -32.763 -3.981 20.182 1.00 83.94 174 GLU A N 1
ATOM 1416 C CA . GLU A 1 174 ? -33.886 -4.185 21.095 1.00 83.94 174 GLU A CA 1
ATOM 1417 C C . GLU A 1 174 ? -34.203 -5.671 21.298 1.00 83.94 174 GLU A C 1
ATOM 1419 O O . GLU A 1 174 ? -34.441 -6.107 22.421 1.00 83.94 174 GLU A O 1
ATOM 1424 N N . GLN A 1 175 ? -34.130 -6.475 20.233 1.00 86.50 175 GLN A N 1
ATOM 1425 C CA . GLN A 1 175 ? -34.280 -7.928 20.311 1.00 86.50 175 GLN A CA 1
ATOM 1426 C C . GLN A 1 175 ? -33.233 -8.555 21.241 1.00 86.50 175 GLN A C 1
ATOM 1428 O O . GLN A 1 175 ? -33.586 -9.401 22.061 1.00 86.50 175 GLN A O 1
ATOM 1433 N N . ILE A 1 176 ? -31.965 -8.141 21.139 1.00 85.25 176 ILE A N 1
ATOM 1434 C CA . ILE A 1 176 ? -30.896 -8.646 22.013 1.00 85.25 176 ILE A CA 1
ATOM 1435 C C . ILE A 1 176 ? -31.106 -8.195 23.461 1.00 85.25 176 ILE A C 1
ATOM 1437 O O . ILE A 1 176 ? -31.030 -9.028 24.360 1.00 85.25 176 ILE A O 1
ATOM 1441 N N . LYS A 1 177 ? -31.467 -6.924 23.695 1.00 84.88 177 LYS A N 1
ATOM 1442 C CA . LYS A 1 177 ? -31.793 -6.436 25.047 1.00 84.88 177 LYS A CA 1
ATOM 1443 C C . LYS A 1 177 ? -32.937 -7.224 25.671 1.00 84.88 177 LYS A C 1
ATOM 1445 O O . LYS A 1 177 ? -32.832 -7.634 26.821 1.00 84.88 177 LYS A O 1
ATOM 1450 N N . ARG A 1 178 ? -34.000 -7.485 24.907 1.00 88.25 178 ARG A N 1
ATOM 1451 C CA . ARG A 1 178 ? -35.148 -8.274 25.366 1.00 88.25 178 ARG A CA 1
ATOM 1452 C C . ARG A 1 178 ? -34.768 -9.722 25.665 1.00 88.25 178 ARG A C 1
ATOM 1454 O O . ARG A 1 178 ? -35.198 -10.248 26.685 1.00 88.25 178 ARG A O 1
ATOM 1461 N N . ARG A 1 179 ? -33.957 -10.352 24.807 1.00 91.50 179 ARG A N 1
ATOM 1462 C CA . ARG A 1 179 ? -33.428 -11.710 25.023 1.00 91.50 179 ARG A CA 1
ATOM 1463 C C . ARG A 1 179 ? -32.639 -11.796 26.329 1.00 91.50 179 ARG A C 1
ATOM 1465 O O . ARG A 1 179 ? -32.822 -12.744 27.082 1.00 91.50 179 ARG A O 1
ATOM 1472 N N . ASP A 1 180 ? -31.811 -10.792 26.602 1.00 89.06 180 ASP A N 1
ATOM 1473 C CA . ASP A 1 180 ? -30.968 -10.722 27.801 1.00 89.06 180 ASP A CA 1
ATOM 1474 C C . ASP A 1 180 ? -31.716 -10.125 29.015 1.00 89.06 180 ASP A C 1
ATOM 1476 O O . ASP A 1 180 ? -31.107 -9.776 30.025 1.00 89.06 180 ASP A O 1
ATOM 1480 N N . GLY A 1 181 ? -33.044 -9.972 28.922 1.00 88.19 181 GLY A N 1
ATOM 1481 C CA . GLY A 1 181 ? -33.900 -9.498 30.012 1.00 88.19 181 GLY A CA 1
ATOM 1482 C C . GLY A 1 181 ? -33.639 -8.056 30.450 1.00 88.19 181 GLY A C 1
ATOM 1483 O O . GLY A 1 181 ? -33.929 -7.713 31.591 1.00 88.19 181 GLY A O 1
ATOM 1484 N N . TYR A 1 182 ? -33.068 -7.218 29.580 1.00 88.06 182 TYR A N 1
ATOM 1485 C CA . TYR A 1 182 ? -32.593 -5.867 29.903 1.00 88.06 182 TYR A CA 1
ATOM 1486 C C . TYR A 1 182 ? -31.598 -5.854 31.074 1.00 88.06 182 TYR A C 1
ATOM 1488 O O . TYR A 1 182 ? -31.588 -4.930 31.893 1.00 88.06 182 TYR A O 1
ATOM 1496 N N . LYS A 1 183 ? -30.748 -6.887 31.147 1.00 90.12 183 LYS A N 1
ATOM 1497 C CA . LYS A 1 183 ? -29.687 -7.018 32.150 1.00 90.12 183 LYS A CA 1
ATOM 1498 C C . LYS A 1 183 ? -28.333 -7.173 31.468 1.00 90.12 183 LYS A C 1
ATOM 1500 O O . LYS A 1 183 ? -28.220 -7.652 30.341 1.00 90.12 183 LYS A O 1
ATOM 1505 N N . CYS A 1 184 ? -27.283 -6.740 32.153 1.00 89.12 184 CYS A N 1
ATOM 1506 C CA . CYS A 1 184 ? -25.916 -7.014 31.742 1.00 89.12 184 CYS A CA 1
ATOM 1507 C C . CYS A 1 184 ? -25.625 -8.509 31.911 1.00 89.12 184 CYS A C 1
ATOM 1509 O O . CYS A 1 184 ? -25.681 -9.015 33.029 1.00 89.12 184 CYS A O 1
ATOM 1511 N N . VAL A 1 185 ? -25.232 -9.199 30.841 1.00 90.56 185 VAL A N 1
ATOM 1512 C CA . VAL A 1 185 ? -24.907 -10.638 30.891 1.00 90.56 185 VAL A CA 1
ATOM 1513 C C . VAL A 1 185 ? -23.656 -10.915 31.740 1.00 90.56 185 VAL A C 1
ATOM 1515 O O . VAL A 1 185 ? -23.519 -11.987 32.315 1.00 90.56 185 VAL A O 1
ATOM 1518 N N . CYS A 1 186 ? -22.755 -9.936 31.872 1.00 88.69 186 CYS A N 1
ATOM 1519 C CA . CYS A 1 186 ? -21.505 -10.088 32.621 1.00 88.69 186 CYS A CA 1
ATOM 1520 C C . CYS A 1 186 ? -21.656 -9.862 34.136 1.00 88.69 186 CYS A C 1
ATOM 1522 O O . CYS A 1 186 ? -21.056 -10.592 34.917 1.00 88.69 186 CYS A O 1
ATOM 1524 N N . CYS A 1 187 ? -22.422 -8.852 34.566 1.00 89.81 187 CYS A N 1
ATOM 1525 C CA . CYS A 1 187 ? -22.531 -8.492 35.989 1.00 89.81 187 CYS A CA 1
ATOM 1526 C C . CYS A 1 187 ? -23.950 -8.566 36.565 1.00 89.81 187 CYS A C 1
ATOM 1528 O O . CYS A 1 187 ? -24.130 -8.292 37.746 1.00 89.81 187 CYS A O 1
ATOM 1530 N N . GLY A 1 188 ? -24.961 -8.871 35.750 1.00 89.88 188 GLY A N 1
ATOM 1531 C CA . GLY A 1 188 ? -26.360 -8.962 36.171 1.00 89.88 188 GLY A CA 1
ATOM 1532 C C . GLY A 1 188 ? -27.081 -7.625 36.371 1.00 89.88 188 GLY A C 1
ATOM 1533 O O . GLY A 1 188 ? -28.298 -7.633 36.524 1.00 89.88 188 GLY A O 1
ATOM 1534 N N . ALA A 1 189 ? -26.377 -6.485 36.332 1.00 89.19 189 ALA A N 1
ATOM 1535 C CA . ALA A 1 189 ? -26.982 -5.168 36.545 1.00 89.19 189 ALA A CA 1
ATOM 1536 C C . ALA A 1 189 ? -28.124 -4.907 35.551 1.00 89.19 189 ALA A C 1
ATOM 1538 O O . ALA A 1 189 ? -27.939 -5.073 34.339 1.00 89.19 189 ALA A O 1
ATOM 1539 N N . SER A 1 190 ? -29.285 -4.502 36.064 1.00 88.12 190 SER A N 1
ATOM 1540 C CA . SER A 1 190 ? -30.509 -4.322 35.286 1.00 88.12 190 SER A CA 1
ATOM 1541 C C . SER A 1 190 ? -31.001 -2.877 35.302 1.00 88.12 190 SER A C 1
ATOM 1543 O O . SER A 1 190 ? -30.670 -2.101 36.198 1.00 88.12 190 SER A O 1
ATOM 1545 N N . LEU A 1 191 ? -31.818 -2.522 34.308 1.00 75.44 191 LEU A N 1
ATOM 1546 C CA . LEU A 1 191 ? -32.522 -1.234 34.287 1.00 75.44 191 LEU A CA 1
ATOM 1547 C C . LEU A 1 191 ? -33.567 -1.096 35.409 1.00 75.44 191 LEU A C 1
ATOM 1549 O O . LEU A 1 191 ? -33.966 0.021 35.719 1.00 75.44 191 LEU A O 1
ATOM 1553 N N . GLU A 1 192 ? -34.014 -2.209 36.001 1.00 81.38 192 GLU A N 1
ATOM 1554 C CA . GLU A 1 192 ? -34.949 -2.211 37.135 1.00 81.38 192 GLU A CA 1
ATOM 1555 C C . GLU A 1 192 ? -34.248 -1.727 38.413 1.00 81.38 192 GLU A C 1
ATOM 1557 O O . GLU A 1 192 ? -34.806 -0.925 39.158 1.00 81.38 192 GLU A O 1
ATOM 1562 N N . ASP A 1 193 ? -33.006 -2.178 38.627 1.00 82.00 193 ASP A N 1
ATOM 1563 C CA . ASP A 1 193 ? -32.200 -1.834 39.805 1.00 82.00 193 ASP A CA 1
ATOM 1564 C C . ASP A 1 193 ? -31.564 -0.440 39.676 1.00 82.00 193 ASP A C 1
ATOM 1566 O O . ASP A 1 193 ? -31.460 0.310 40.647 1.00 82.00 193 ASP A O 1
ATOM 1570 N N . GLU A 1 194 ? -31.137 -0.078 38.462 1.00 84.00 194 GLU A N 1
ATOM 1571 C CA . GLU A 1 194 ? -30.495 1.198 38.148 1.00 84.00 194 GLU A CA 1
ATOM 1572 C C . GLU A 1 194 ? -31.181 1.846 36.918 1.00 84.00 194 GLU A C 1
ATOM 1574 O O . GLU A 1 194 ? -30.770 1.599 35.780 1.00 84.00 194 GLU A O 1
ATOM 1579 N N . PRO A 1 195 ? -32.179 2.739 37.105 1.00 75.44 195 PRO A N 1
ATOM 1580 C CA . PRO A 1 195 ? -32.981 3.318 36.010 1.00 75.44 195 PRO A CA 1
ATOM 1581 C C . PRO A 1 195 ? -32.183 4.094 34.952 1.00 75.44 195 PRO A C 1
ATOM 1583 O O . PRO A 1 195 ? -32.644 4.300 33.830 1.00 75.44 195 PRO A O 1
ATOM 1586 N N . HIS A 1 196 ? -30.976 4.541 35.305 1.00 77.50 196 HIS A N 1
ATOM 1587 C CA . HIS A 1 196 ? -30.070 5.291 34.431 1.00 77.50 196 HIS A CA 1
ATOM 1588 C C . HIS A 1 196 ? -28.898 4.443 33.906 1.00 77.50 196 HIS A C 1
ATOM 1590 O O . HIS A 1 196 ? -27.927 4.984 33.369 1.00 77.50 196 HIS A O 1
ATOM 1596 N N . LEU A 1 197 ? -28.955 3.117 34.061 1.00 76.81 197 LEU A N 1
ATOM 1597 C CA . LEU A 1 197 ? -27.913 2.214 33.591 1.00 76.81 197 LEU A CA 1
ATOM 1598 C C . LEU A 1 197 ? -27.880 2.158 32.060 1.00 76.81 197 LEU A C 1
ATOM 1600 O O . LEU A 1 197 ? -28.799 1.682 31.401 1.00 76.81 197 LEU A O 1
ATOM 1604 N N . LEU A 1 198 ? -26.768 2.589 31.471 1.00 79.88 198 LEU A N 1
ATOM 1605 C CA . LEU A 1 198 ? -26.567 2.471 30.030 1.00 79.88 198 LEU A CA 1
ATOM 1606 C C . LEU A 1 198 ? -26.200 1.028 29.661 1.00 79.88 198 LEU A C 1
ATOM 1608 O O . LEU A 1 198 ? -25.106 0.553 29.981 1.00 79.88 198 LEU A O 1
ATOM 1612 N N . LEU A 1 199 ? -27.134 0.353 28.984 1.00 80.88 199 LEU A N 1
ATOM 1613 C CA . LEU A 1 199 ? -26.944 -0.962 28.376 1.00 80.88 199 LEU A CA 1
ATOM 1614 C C . LEU A 1 199 ? -26.649 -0.835 26.881 1.00 80.88 199 LEU A C 1
ATOM 1616 O O . LEU A 1 199 ? -27.437 -0.277 26.105 1.00 80.88 199 LEU A O 1
ATOM 1620 N N . GLU A 1 200 ? -25.532 -1.424 26.484 1.00 82.88 200 GLU A N 1
ATOM 1621 C CA . GLU A 1 200 ? -25.000 -1.426 25.130 1.00 82.88 200 GLU A CA 1
ATOM 1622 C C . GLU A 1 200 ? -24.954 -2.856 24.591 1.00 82.88 200 GLU A C 1
ATOM 1624 O O . GLU A 1 200 ? -24.771 -3.817 25.339 1.00 82.88 200 GLU A O 1
ATOM 1629 N N . ILE A 1 201 ? -25.141 -2.998 23.278 1.00 83.75 201 ILE A N 1
ATOM 1630 C CA . ILE A 1 201 ? -24.990 -4.288 22.606 1.00 83.75 201 ILE A CA 1
ATOM 1631 C C . ILE A 1 201 ? -23.564 -4.400 22.102 1.00 83.75 201 ILE A C 1
ATOM 1633 O O . ILE A 1 201 ? -23.138 -3.602 21.262 1.00 83.75 201 ILE A O 1
ATOM 1637 N N . ASP A 1 202 ? -22.862 -5.414 22.586 1.00 80.12 202 ASP A N 1
ATOM 1638 C CA . ASP A 1 202 ? -21.493 -5.708 22.199 1.00 80.12 202 ASP A CA 1
ATOM 1639 C C . ASP A 1 202 ? -21.351 -7.146 21.682 1.00 80.12 202 ASP A C 1
ATOM 1641 O O . ASP A 1 202 ? -22.185 -8.014 21.943 1.00 80.12 202 ASP A O 1
ATOM 1645 N N . ARG A 1 203 ? -20.304 -7.405 20.895 1.00 77.00 203 ARG A N 1
ATOM 1646 C CA . ARG A 1 203 ? -20.043 -8.740 20.338 1.00 77.00 203 ARG A CA 1
ATOM 1647 C C . ARG A 1 203 ? -19.353 -9.625 21.361 1.00 77.00 203 ARG A C 1
ATOM 1649 O O . ARG A 1 203 ? -18.428 -9.172 22.024 1.00 77.00 203 ARG A O 1
ATOM 1656 N N . ILE A 1 204 ? -19.715 -10.898 21.445 1.00 78.81 204 ILE A N 1
ATOM 1657 C CA . ILE A 1 204 ? -19.007 -11.858 22.306 1.00 78.81 204 ILE A CA 1
ATOM 1658 C C . ILE A 1 204 ? -17.593 -12.087 21.751 1.00 78.81 204 ILE A C 1
ATOM 1660 O O . ILE A 1 204 ? -16.603 -11.827 22.437 1.00 78.81 204 ILE A O 1
ATOM 1664 N N . ILE A 1 205 ? -17.495 -12.448 20.469 1.00 71.44 205 ILE A N 1
ATOM 1665 C CA . ILE A 1 205 ? -16.238 -12.616 19.737 1.00 71.44 205 ILE A CA 1
ATOM 1666 C C . ILE A 1 205 ? -16.002 -11.393 18.834 1.00 71.44 205 ILE A C 1
ATOM 1668 O O . ILE A 1 205 ? -16.824 -11.112 17.952 1.00 71.44 205 ILE A O 1
ATOM 1672 N N . PRO A 1 206 ? -14.879 -10.666 18.996 1.00 63.06 206 PRO A N 1
ATOM 1673 C CA . PRO A 1 206 ? -14.535 -9.542 18.132 1.00 63.06 206 PRO A CA 1
ATOM 1674 C C . PRO A 1 206 ? -14.377 -9.942 16.659 1.00 63.06 206 PRO A C 1
ATOM 1676 O O . PRO A 1 206 ? -13.872 -11.019 16.338 1.00 63.06 206 PRO A O 1
ATOM 1679 N N . VAL A 1 207 ? -14.724 -9.026 15.748 1.00 61.91 207 VAL A N 1
ATOM 1680 C CA . VAL A 1 207 ? -14.671 -9.239 14.284 1.00 61.91 207 VAL A CA 1
ATOM 1681 C C . VAL A 1 207 ? -13.282 -9.697 13.824 1.00 61.91 207 VAL A C 1
ATOM 1683 O O . VAL A 1 207 ? -13.161 -10.619 13.023 1.00 61.91 207 VAL A O 1
ATOM 1686 N N . PHE A 1 208 ? -12.222 -9.108 14.382 1.00 54.50 208 PHE A N 1
ATOM 1687 C CA . PHE A 1 208 ? -10.839 -9.425 14.018 1.00 54.50 208 PHE A CA 1
ATOM 1688 C C . PHE A 1 208 ? -10.352 -10.797 14.523 1.00 54.50 208 PHE A C 1
ATOM 1690 O O . PHE A 1 208 ? -9.336 -11.282 14.037 1.00 54.50 208 PHE A O 1
ATOM 1697 N N . LYS A 1 209 ? -11.065 -11.431 15.470 1.00 53.56 209 LYS A N 1
ATOM 1698 C CA . LYS A 1 209 ? -10.781 -12.788 15.984 1.00 53.56 209 LYS A CA 1
ATOM 1699 C C . LYS A 1 209 ? -11.634 -13.871 15.315 1.00 53.56 209 LYS A C 1
ATOM 1701 O O . LYS A 1 209 ? -11.725 -14.979 15.827 1.00 53.56 209 LYS A O 1
ATOM 1706 N N . GLY A 1 210 ? -12.278 -13.556 14.191 1.00 52.50 210 GLY A N 1
ATOM 1707 C CA . GLY A 1 210 ? -13.117 -14.515 13.473 1.00 52.50 210 GLY A CA 1
ATOM 1708 C C . GLY A 1 210 ? -14.549 -14.617 14.000 1.00 52.50 210 GLY A C 1
ATOM 1709 O O . GLY A 1 210 ? -15.239 -15.565 13.649 1.00 52.50 210 GLY A O 1
ATOM 1710 N N . GLY A 1 211 ? -15.038 -13.632 14.771 1.00 54.28 211 GLY A N 1
ATOM 1711 C CA . GLY A 1 211 ? -16.418 -13.577 15.288 1.00 54.28 211 GLY A CA 1
ATOM 1712 C C . GLY A 1 211 ? -17.534 -13.482 14.234 1.00 54.28 211 GLY A C 1
ATOM 1713 O O . GLY A 1 211 ? -18.681 -13.200 14.568 1.00 54.28 211 GLY A O 1
ATOM 1714 N N . GLY A 1 212 ? -17.225 -13.704 12.958 1.00 55.19 212 GLY A N 1
ATOM 1715 C CA . GLY A 1 212 ? -18.212 -13.761 11.888 1.00 55.19 212 GLY A CA 1
ATOM 1716 C C . GLY A 1 212 ? -19.008 -12.467 11.684 1.00 55.19 212 GLY A C 1
ATOM 1717 O O . GLY A 1 212 ? -18.607 -11.370 12.082 1.00 55.19 212 GLY A O 1
ATOM 1718 N N . LYS A 1 213 ? -20.134 -12.609 10.974 1.00 60.28 213 LYS A N 1
ATOM 1719 C CA . LYS A 1 213 ? -21.104 -11.543 10.672 1.00 60.28 213 LYS A CA 1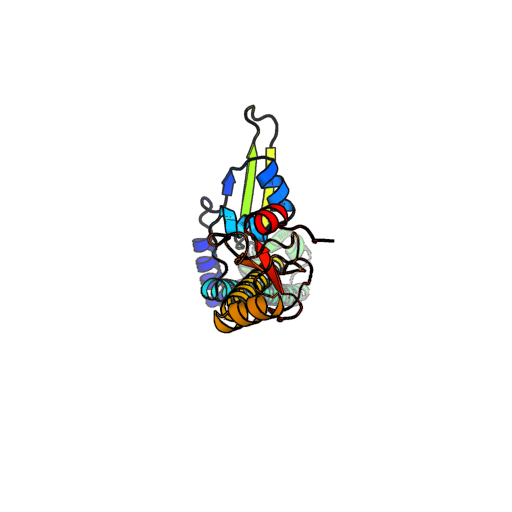
ATOM 1720 C C . LYS A 1 213 ? -21.876 -11.133 11.936 1.00 60.28 213 LYS A C 1
ATOM 1722 O O . LYS A 1 213 ? -21.831 -11.816 12.953 1.00 60.28 213 LYS A O 1
ATOM 1727 N N . THR A 1 214 ? -22.608 -10.021 11.860 1.00 62.12 214 THR A N 1
ATOM 1728 C CA . THR A 1 214 ? -23.525 -9.534 12.904 1.00 62.12 214 THR A CA 1
ATOM 1729 C C . THR A 1 214 ? -24.705 -10.505 13.089 1.00 62.12 214 THR A C 1
ATOM 1731 O O . THR A 1 214 ? -25.798 -10.266 12.586 1.00 62.12 214 THR A O 1
ATOM 1734 N N . LEU A 1 215 ? -24.460 -11.633 13.756 1.00 72.44 215 LEU A N 1
ATOM 1735 C CA . LEU A 1 215 ? -25.451 -12.655 14.087 1.00 72.44 215 LEU A CA 1
ATOM 1736 C C . LEU A 1 215 ? -25.961 -12.437 15.517 1.00 72.44 215 LEU A C 1
ATOM 1738 O O . LEU A 1 215 ? -25.136 -12.163 16.391 1.00 72.44 215 LEU A O 1
ATOM 1742 N N . PRO A 1 216 ? -27.272 -12.593 15.788 1.00 75.94 216 PRO A N 1
ATOM 1743 C CA . PRO A 1 216 ? -27.837 -12.448 17.131 1.00 75.94 216 PRO A CA 1
ATOM 1744 C C . PRO A 1 216 ? -27.100 -13.255 18.210 1.00 75.94 216 PRO A C 1
ATOM 1746 O O . PRO A 1 216 ? -26.929 -12.793 19.334 1.00 75.94 216 PRO A O 1
ATOM 1749 N N . GLU A 1 217 ? -26.623 -14.444 17.851 1.00 81.62 217 GLU A N 1
ATOM 1750 C CA . GLU A 1 217 ? -25.912 -15.382 18.726 1.00 81.62 217 GLU A CA 1
ATOM 1751 C C . GLU A 1 217 ? -24.554 -14.854 19.209 1.00 81.62 217 GLU A C 1
ATOM 1753 O O . GLU A 1 217 ? -24.147 -15.142 20.327 1.00 81.62 217 GLU A O 1
ATOM 1758 N N . ASN A 1 218 ? -23.866 -14.042 18.397 1.00 78.56 218 ASN A N 1
ATOM 1759 C CA . ASN A 1 218 ? -22.570 -13.454 18.748 1.00 78.56 218 ASN A CA 1
ATOM 1760 C C . ASN A 1 218 ? -22.710 -12.045 19.361 1.00 78.56 218 ASN A C 1
ATOM 1762 O O . ASN A 1 218 ? -21.747 -11.278 19.408 1.00 78.56 218 ASN A O 1
ATOM 1766 N N . LEU A 1 219 ? -23.909 -11.668 19.803 1.00 84.56 219 LEU A N 1
ATOM 1767 C CA . LEU A 1 219 ? -24.192 -10.390 20.453 1.00 84.56 219 LEU A CA 1
ATOM 1768 C C . LEU A 1 219 ? -24.648 -10.625 21.887 1.00 84.56 219 LEU A C 1
ATOM 1770 O O . LEU A 1 219 ? -25.304 -11.622 22.173 1.00 84.56 219 LEU A O 1
ATOM 1774 N N . GLN A 1 220 ? -24.334 -9.686 22.769 1.00 87.88 220 GLN A N 1
ATOM 1775 C CA . GLN A 1 220 ? -24.722 -9.694 24.175 1.00 87.88 220 GLN A CA 1
ATOM 1776 C C . GLN A 1 220 ? -24.979 -8.273 24.675 1.00 87.88 220 GLN A C 1
ATOM 1778 O O . GLN A 1 220 ? -24.406 -7.304 24.170 1.00 87.88 220 GLN A O 1
ATOM 1783 N N . THR A 1 221 ? -25.818 -8.162 25.694 1.00 90.44 221 THR A N 1
ATOM 1784 C CA . THR A 1 221 ? -26.094 -6.917 26.405 1.00 90.44 221 THR A CA 1
ATOM 1785 C C . THR A 1 221 ? -25.091 -6.743 27.541 1.00 90.44 221 THR A C 1
ATOM 1787 O O . THR A 1 221 ? -25.008 -7.571 28.448 1.00 90.44 221 THR A O 1
ATOM 1790 N N . LEU A 1 222 ? -24.327 -5.652 27.515 1.00 86.25 222 LEU A N 1
ATOM 1791 C CA . LEU A 1 222 ? -23.389 -5.280 28.573 1.00 86.25 222 LEU A CA 1
ATOM 1792 C C . LEU A 1 222 ? -23.720 -3.890 29.110 1.00 86.25 222 LEU A C 1
ATOM 1794 O O . LEU A 1 222 ? -24.102 -2.994 28.360 1.00 86.25 222 LEU A O 1
ATOM 1798 N N . CYS A 1 223 ? -23.528 -3.676 30.411 1.00 87.25 223 CYS A N 1
ATOM 1799 C CA . CYS A 1 223 ? -23.514 -2.321 30.948 1.00 87.25 223 CYS A CA 1
ATOM 1800 C C . CYS A 1 223 ? -22.241 -1.588 30.511 1.00 87.25 223 CYS A C 1
ATOM 1802 O O . CYS A 1 223 ? -21.203 -2.212 30.273 1.00 87.25 223 CYS A O 1
ATOM 1804 N N . TRP A 1 224 ? -22.294 -0.258 30.464 1.00 81.44 224 TRP A N 1
ATOM 1805 C CA . TRP A 1 224 ? -21.163 0.574 30.037 1.00 81.44 224 TRP A CA 1
ATOM 1806 C C . TRP A 1 224 ? -19.848 0.263 30.785 1.00 81.44 224 TRP A C 1
ATOM 1808 O O . TRP A 1 224 ? -18.769 0.316 30.193 1.00 81.44 224 TRP A O 1
ATOM 1818 N N . ARG A 1 225 ? -19.921 -0.116 32.075 1.00 85.81 225 ARG A N 1
ATOM 1819 C CA . ARG A 1 225 ? -18.756 -0.485 32.906 1.00 85.81 225 ARG A CA 1
ATOM 1820 C C . ARG A 1 225 ? -18.109 -1.783 32.416 1.00 85.81 225 ARG A C 1
ATOM 1822 O O . ARG A 1 225 ? -16.895 -1.827 32.198 1.00 85.81 225 ARG A O 1
ATOM 1829 N N . CYS A 1 226 ? -18.917 -2.824 32.210 1.00 86.19 226 CYS A N 1
ATOM 1830 C CA . CYS A 1 226 ? -18.467 -4.112 31.682 1.00 86.19 226 CYS A CA 1
ATOM 1831 C C . CYS A 1 226 ? -17.978 -3.980 30.237 1.00 86.19 226 CYS A C 1
ATOM 1833 O O .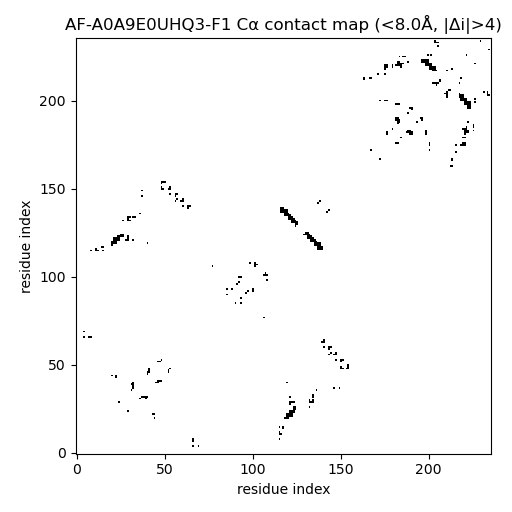 CYS A 1 226 ? -16.908 -4.492 29.916 1.00 86.19 226 CYS A O 1
ATOM 1835 N N . ASN A 1 227 ? -18.697 -3.235 29.390 1.00 83.44 227 ASN A N 1
ATOM 1836 C CA . ASN A 1 227 ? -18.309 -3.028 27.996 1.00 83.44 227 ASN A CA 1
ATOM 1837 C C . ASN A 1 227 ? -16.939 -2.334 27.885 1.00 83.44 227 ASN A C 1
ATOM 1839 O O . ASN A 1 227 ? -16.036 -2.800 27.188 1.00 83.44 227 ASN A O 1
ATOM 1843 N N . ARG A 1 228 ? -16.727 -1.268 28.668 1.00 81.31 228 ARG A N 1
ATOM 1844 C CA . ARG A 1 228 ? -15.439 -0.562 28.724 1.00 81.31 228 ARG A CA 1
ATOM 1845 C C . ARG A 1 228 ? -14.299 -1.444 29.239 1.00 81.31 228 ARG A C 1
ATOM 1847 O O . ARG A 1 228 ? -13.169 -1.304 28.780 1.00 81.31 228 ARG A O 1
ATOM 1854 N N . SER A 1 229 ? -14.593 -2.343 30.179 1.00 82.00 229 SER A N 1
ATOM 1855 C CA . SER A 1 229 ? -13.607 -3.269 30.754 1.00 82.00 229 SER A CA 1
ATOM 1856 C C . SER A 1 229 ? -13.232 -4.404 29.793 1.00 82.00 229 SER A C 1
ATOM 1858 O O . SER A 1 229 ? -12.095 -4.881 29.814 1.00 82.00 229 SER A O 1
ATOM 1860 N N . LYS A 1 230 ? -14.169 -4.813 28.928 1.00 71.69 230 LYS A N 1
ATOM 1861 C CA . LYS A 1 230 ? -13.995 -5.866 27.923 1.00 71.69 230 LYS A CA 1
ATOM 1862 C C . LYS A 1 230 ? -13.063 -5.442 26.790 1.00 71.69 230 LYS A C 1
ATOM 1864 O O . LYS A 1 230 ? -12.071 -6.126 26.539 1.00 71.69 230 LYS A O 1
ATOM 1869 N N . SER A 1 231 ? -13.331 -4.310 26.137 1.00 66.00 231 SER A N 1
ATOM 1870 C CA . SER A 1 231 ? -12.520 -3.832 25.004 1.00 66.00 231 SER A CA 1
ATOM 1871 C C . SER A 1 231 ? -12.286 -4.966 23.967 1.00 66.00 231 SER A C 1
ATOM 1873 O O . SER A 1 231 ? -13.238 -5.635 23.572 1.00 66.00 231 SER A O 1
ATOM 1875 N N . ASP A 1 232 ? -11.041 -5.249 23.566 1.00 59.06 232 ASP A N 1
ATOM 1876 C CA . ASP A 1 232 ? -10.676 -6.321 22.612 1.00 59.06 232 ASP A CA 1
ATOM 1877 C C . ASP A 1 232 ? -10.504 -7.737 23.230 1.00 59.06 232 ASP A C 1
ATOM 1879 O O . ASP A 1 232 ? -10.038 -8.690 22.573 1.00 59.06 232 ASP A O 1
ATOM 1883 N N . LYS A 1 233 ? -10.837 -7.905 24.515 1.00 58.62 233 LYS A N 1
ATOM 1884 C CA . LYS A 1 233 ? -10.678 -9.174 25.242 1.00 58.62 233 LYS A CA 1
ATOM 1885 C C . LYS A 1 233 ? -11.885 -10.089 25.020 1.00 58.62 233 LYS A C 1
ATOM 1887 O O . LYS A 1 233 ? -13.009 -9.631 24.825 1.00 58.62 233 LYS A O 1
ATOM 1892 N N . LEU A 1 234 ? -11.631 -11.399 25.032 1.00 53.59 234 LEU A N 1
ATOM 1893 C CA . LEU A 1 234 ? -12.705 -12.386 25.142 1.00 53.59 234 LEU A CA 1
ATOM 1894 C C . LEU A 1 234 ? -13.205 -12.340 26.587 1.00 53.59 234 LEU A C 1
ATOM 1896 O O . LEU A 1 234 ? -12.388 -12.300 27.508 1.00 53.59 234 LEU A O 1
ATOM 1900 N N . VAL A 1 235 ? -14.521 -12.284 26.770 1.00 50.75 235 VAL A N 1
ATOM 1901 C CA . VAL A 1 235 ? -15.120 -12.476 28.094 1.00 50.75 235 VAL A CA 1
ATOM 1902 C C . VAL A 1 235 ? -15.254 -13.979 28.265 1.00 50.75 235 VAL A C 1
ATOM 1904 O O . VAL A 1 235 ? -15.942 -14.607 27.462 1.00 50.75 235 VAL A O 1
ATOM 1907 N N . ASN A 1 236 ? -14.529 -14.525 29.238 1.00 40.38 236 ASN A N 1
ATOM 1908 C CA . ASN A 1 236 ? -14.796 -15.853 29.783 1.00 40.38 236 ASN A CA 1
ATOM 1909 C C . ASN A 1 236 ? -15.832 -15.724 30.892 1.00 40.38 236 ASN A C 1
ATOM 1911 O O . ASN A 1 236 ? -15.728 -14.727 31.646 1.00 40.38 236 ASN A O 1
#

Secondary structure (DSSP, 8-state):
--SHHHHHHHHHHHTT-TTTTEEE--HHHHHHHHHSHHHHHHHHS----SHHHHHHHHHHHHHHHHHHHHHHHHHHHHHHHHHHHTTTS-HHHHHH-HHHHHHHTT-----TT---S-EEEEEEE-TTSS-EEEEEEE--HHHHHHHHHHHHHHHHHHHHHHHHHHT--HHHHHHHHHHTTTB-TTT--BTTT-TT--EEEEESS-GGGT--SS-GGGEEEEEHHHHHHHTTS---

Sequence (236 aa):
MKVSIKENIQDCNELNLQADNIYNCSRQVCANARNQPFKYICKYFKISCNEDSLAFHEDLVNRFSAIEQGKKSYIAEREALIKSVHTEVPTLIMLFSMNRLYRELGIRPFDIEDKYYPSYRFLYVSSGGNSSLECTVDFDVPTLEKFVHYIASVIEKKNSMVCQRQLMTNNLREQIKRRDGYKCVCCGASLEDEPHLLLEIDRIIPVFKGGGKTLPENLQTLCWRCNRSKSDKLVN

Foldseek 3Di:
DPPPLVVLLVVLVVVCPPDLQEAEDAPVLQVVCQVVVLVSCCVGSVQDLDPVSLVVLVVVLVSLVVNVVVVVVLVVVVVVVVVVCPVVDDVVCVVPPVVVVCVVVVNDDDPPPDLSWDKHKYWYADPVRPDIHMDIDTCHSVNSVVSSVVSVVVHVVVVQVVVLVVVPDPVLFVVQCVVQVQAAPQPRHHCVNPVPWDKDKDFQADVVRVSDGNDSVRIHIHTPVVVVVCPNHHDD

Mean predicted aligned error: 14.31 Å

Nearest PDB structures (foldseek):
  3k0y-assembly1_A  TM=2.883E-01  e=5.325E+00  Parabacteroides distasonis ATCC 8503

Solvent-accessible surface area (backbone atoms only — not comparable to full-atom values): 13640 Å² total; per-residue (Å²): 138,84,60,64,68,58,54,56,50,52,60,39,51,70,74,57,66,92,67,79,45,60,45,82,44,53,66,66,54,26,55,46,28,68,76,40,45,69,64,41,45,30,66,74,71,66,49,67,69,46,70,70,47,39,53,54,45,51,51,48,37,52,54,50,48,51,50,54,50,49,52,51,52,53,51,53,52,50,53,50,52,54,58,66,44,53,84,80,45,60,67,66,50,66,70,77,34,48,73,58,51,30,55,76,71,68,44,73,86,74,81,82,78,70,80,64,51,60,56,44,32,29,38,19,67,43,98,82,65,86,44,74,46,77,32,76,49,61,47,42,59,74,49,36,51,54,43,38,54,48,33,51,55,51,39,53,52,50,52,50,53,50,51,42,52,65,66,65,36,70,68,57,50,50,50,47,31,58,74,49,68,50,22,12,77,84,79,61,58,31,46,86,84,35,82,83,59,56,71,43,80,45,60,54,47,51,65,93,79,69,36,64,70,84,42,78,86,42,47,45,28,26,33,58,70,58,48,68,70,40,67,97,50,75,80,127